Protein 6ESK (pdb70)

Organism: NCBI:txid1125847

B-factor: mean 29.81, std 13.48, range [14.62, 94.16]

Nearest PDB structures (foldseek):
  6esk-assembly1_A  TM=1.004E+00  e=7.377E-63  Pseudorhizobium banfieldiae
  6esv-assembly1_A  TM=1.000E+00  e=1.837E-59  Pseudorhizobium banfieldiae
  8ed5-assembly1_A  TM=9.976E-01  e=7.565E-58  Pseudorhizobium banfieldiae
  6eu7-assembly4_D  TM=9.861E-01  e=1.276E-55  Pseudorhizobium banfieldiae
  6x8w-assemb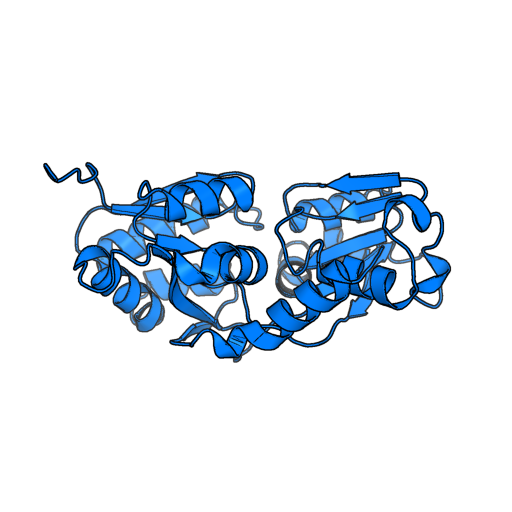ly1_A  TM=9.056E-01  e=5.218E-30  Chrysiogenes arsenatis

Foldseek 3Di:
DPDDDDPAAEEEEEQDLAPPRVVLQVLVQVLLCVQLVHGYDYDYDLALVVRLVCQLVVVHFKYQHALQSCVVCVVFKFFLWAFAFPHHQKFKKFKKFFLPDDDQADLVCFAWEEEFAHCRHCQRHLVVQLVQLVVQHGCVRRYVHYDHQSDQSSRLVCRLVVVTRIGIHTRLSLVLCCPVVVVSSSRMDTRDIGDMAGHRTMMHTPVDPPPSSSVSSSVSQQCLVVDPSSVVSCVNSNIDTIHDDGSVRHVVVVVSVVSSVPRD

Radius of gyration: 18.55 Å; Cα contacts (8 Å, |Δi|>4): 549; chains: 1; bounding box: 47×36×60 Å

Solvent-accessible surface area: 11904 Å² total; per-residue (Å²): 162,154,101,184,149,37,92,33,7,41,2,1,5,28,80,25,24,12,80,60,48,129,85,1,24,95,32,10,66,46,1,0,47,100,46,2,60,80,115,2,75,23,41,58,54,146,20,27,99,63,0,2,49,49,0,44,73,42,70,5,10,0,0,40,0,2,0,26,1,4,15,90,74,116,132,77,5,32,29,4,0,0,0,34,12,138,54,92,45,35,1,22,4,7,3,0,0,21,128,137,63,139,36,98,20,20,113,64,1,122,30,5,40,0,0,1,1,8,44,16,1,1,2,0,24,2,4,1,23,6,38,0,13,100,126,58,47,19,30,144,57,15,6,159,118,37,49,69,17,59,25,24,55,58,0,0,105,9,6,16,74,60,125,4,49,0,0,0,0,7,1,14,6,19,26,0,0,108,83,62,31,74,151,26,2,46,117,4,66,37,32,34,111,11,47,120,15,3,4,10,0,0,0,2,13,20,75,51,162,204,18,113,8,4,43,90,0,63,56,3,2,63,62,2,69,124,67,113,43,0,102,32,1,4,101,71,8,63,9,65,3,15,45,117,35,88,22,136,52,0,70,46,0,34,44,12,43,58,119,28,162,171,43,113

Structure (mmCIF, N/CA/C/O backbone):
data_6ESK
#
_entry.id   6ESK
#
_cell.length_a   124.877
_cell.length_b   124.877
_cell.length_c   47.734
_cell.angle_alpha   90.00
_cell.angle_beta   90.00
_cell.angle_gamma   90.00
#
_symmetry.space_group_name_H-M   'P 43 21 2'
#
loop_
_entity.id
_entity.type
_entity.pdbx_description
1 polymer 'Putative periplasmic phosphite-binding-like protein (Pbl) PtxB-like protein designated AioX'
2 non-polymer GLYCEROL
3 water water
#
loop_
_atom_site.group_PDB
_atom_site.id
_atom_site.type_symbol
_atom_site.label_atom_id
_atom_site.label_alt_id
_atom_site.label_comp_id
_atom_site.label_asym_id
_atom_site.label_entity_id
_atom_site.label_seq_id
_atom_site.pdbx_PDB_ins_code
_atom_site.Cartn_x
_atom_site.Cartn_y
_atom_site.Cartn_z
_atom_site.occupancy
_atom_site.B_iso_or_equiv
_atom_site.auth_seq_id
_atom_site.auth_comp_id
_atom_site.auth_asym_id
_atom_site.auth_atom_id
_atom_site.pdbx_PDB_model_num
ATOM 1 N N . SER A 1 3 ? -2.913 -34.700 -33.872 1.00 52.67 41 SER A N 1
ATOM 2 C CA . SER A 1 3 ? -3.684 -33.538 -34.341 1.00 46.97 41 SER A CA 1
ATOM 3 C C . SER A 1 3 ? -4.942 -33.848 -35.256 1.00 37.40 41 SER A C 1
ATOM 4 O O . SER A 1 3 ? -5.804 -32.996 -35.264 1.00 34.78 41 SER A O 1
ATOM 7 N N . GLU A 1 4 ? -5.102 -34.996 -35.952 1.00 33.54 42 GLU A N 1
ATOM 8 C CA . GLU A 1 4 ? -6.489 -35.365 -36.416 1.00 28.47 42 GLU A CA 1
ATOM 9 C C . GLU A 1 4 ? -7.343 -35.543 -35.180 1.00 26.66 42 GLU A C 1
ATOM 10 O O . GLU A 1 4 ? -7.011 -36.349 -34.336 1.00 30.79 42 GLU A O 1
ATOM 16 N N . PRO A 1 5 ? -8.428 -34.818 -35.044 1.00 26.14 43 PRO A N 1
ATOM 17 C CA . PRO A 1 5 ? -9.223 -35.014 -33.819 1.00 27.98 43 PRO A CA 1
ATOM 18 C C . PRO A 1 5 ? -9.873 -36.380 -33.740 1.00 27.80 43 PRO A C 1
ATOM 19 O O . PRO A 1 5 ? -10.145 -36.993 -34.803 1.00 25.27 43 PRO A O 1
ATOM 23 N N . MET A 1 6 ? -10.006 -36.890 -32.531 1.00 24.55 44 MET A N 1
ATOM 24 C CA . MET A 1 6 ? -10.713 -38.127 -32.257 1.00 28.25 44 MET A CA 1
ATOM 25 C C . MET A 1 6 ? -11.839 -37.776 -31.297 1.00 31.85 44 MET A C 1
ATOM 26 O O . MET A 1 6 ? -11.572 -37.143 -30.262 1.00 32.56 44 MET A O 1
ATOM 31 N N . ARG A 1 7 ? -13.083 -38.112 -31.651 1.00 26.21 45 ARG A N 1
ATOM 32 C CA . ARG A 1 7 ? -14.218 -37.896 -30.805 1.00 28.22 45 ARG A CA 1
ATOM 33 C C . ARG A 1 7 ? -14.919 -39.203 -30.607 1.00 24.32 45 ARG A C 1
ATOM 34 O O . ARG A 1 7 ? -14.831 -40.072 -31.443 1.00 20.22 45 ARG A O 1
ATOM 42 N N . PRO A 1 8 ? -15.644 -39.365 -29.497 1.00 23.08 46 PRO A N 1
ATOM 43 C CA . PRO A 1 8 ? -16.370 -40.562 -29.261 1.00 21.80 46 PRO A CA 1
ATOM 44 C C . PRO A 1 8 ? -17.685 -40.593 -29.987 1.00 22.56 46 PRO A C 1
ATOM 45 O O . PRO A 1 8 ? -18.178 -39.574 -30.447 1.00 21.03 46 PRO A O 1
ATOM 49 N N . GLY A 1 9 ? -18.233 -41.777 -30.142 1.00 21.34 47 GLY A N 1
ATOM 50 C CA . GLY A 1 9 ? -19.518 -41.962 -30.740 1.00 23.71 47 GLY A CA 1
ATOM 51 C C . GLY A 1 9 ? -20.716 -41.461 -29.924 1.00 27.85 47 GLY A C 1
ATOM 52 O O . GLY A 1 9 ? -21.777 -41.375 -30.456 1.00 29.52 47 GLY A O 1
ATOM 53 N N . VAL A 1 10 ? -20.542 -41.260 -28.614 1.00 23.20 48 VAL A N 1
ATOM 54 C CA . VAL A 1 10 ? -21.562 -40.760 -27.707 1.00 24.17 48 VAL A CA 1
ATOM 55 C C . VAL A 1 10 ? -20.802 -40.036 -26.560 1.00 25.52 48 VAL A C 1
ATOM 56 O O . VAL A 1 10 ? -19.628 -40.302 -26.311 1.00 24.95 48 VAL A O 1
ATOM 60 N N . ILE A 1 11 ? -21.468 -39.131 -25.870 1.00 22.68 49 ILE A N 1
ATOM 61 C CA . ILE A 1 11 ? -20.944 -38.494 -24.646 1.00 24.36 49 ILE A CA 1
ATOM 62 C C . ILE A 1 11 ? -20.922 -39.536 -23.515 1.00 22.83 49 ILE A C 1
ATOM 63 O O . ILE A 1 11 ? -21.910 -40.231 -23.283 1.00 22.05 49 ILE A O 1
ATOM 68 N N . ARG A 1 12 ? -19.750 -39.667 -22.873 1.00 21.89 50 ARG A N 1
ATOM 69 C CA . ARG A 1 12 ? -19.540 -40.704 -21.869 1.00 22.81 50 ARG A CA 1
ATOM 70 C C . ARG A 1 12 ? -19.321 -40.072 -20.491 1.00 19.72 50 ARG A C 1
ATOM 71 O O . ARG A 1 12 ? -18.487 -39.216 -20.353 1.00 20.39 50 ARG A O 1
ATOM 79 N N . PHE A 1 13 ? -20.034 -40.573 -19.512 1.00 18.35 51 PHE A N 1
ATOM 80 C CA . PHE A 1 13 ? -19.950 -40.116 -18.096 1.00 18.51 51 PHE A CA 1
ATOM 81 C C . PHE A 1 13 ? -19.567 -41.340 -17.237 1.00 19.01 51 PHE A C 1
ATOM 82 O O . PHE A 1 13 ? -20.337 -42.293 -17.154 1.00 20.51 51 PHE A O 1
ATOM 90 N N . GLY A 1 14 ? -18.400 -41.277 -16.605 1.00 17.74 52 GLY A N 1
ATOM 91 C CA . GLY A 1 14 ? -17.922 -42.336 -15.837 1.00 20.55 52 GLY A CA 1
ATOM 92 C C . GLY A 1 14 ? -18.222 -42.269 -14.338 1.00 20.34 52 GLY A C 1
ATOM 93 O O . GLY A 1 14 ? -18.343 -41.199 -13.784 1.00 17.69 52 GLY A O 1
ATOM 94 N N . LEU A 1 15 ? -18.387 -43.439 -13.722 1.00 22.61 53 LEU A N 1
ATOM 95 C CA . LEU A 1 15 ? -18.515 -43.552 -12.308 1.00 24.07 53 LEU A CA 1
ATOM 96 C C . LEU A 1 15 ? -18.180 -44.938 -11.790 1.00 24.53 53 LEU A C 1
ATOM 97 O O . LEU A 1 15 ? -18.025 -45.855 -12.559 1.00 21.40 53 LEU A O 1
ATOM 102 N N . THR A 1 16 ? -18.047 -45.034 -10.468 1.00 25.26 54 THR A N 1
ATOM 103 C CA . THR A 1 16 ? -17.912 -46.305 -9.751 1.00 25.38 54 THR A CA 1
ATOM 104 C C . THR A 1 16 ? -19.297 -46.826 -9.354 1.00 31.08 54 THR A C 1
ATOM 105 O O . THR A 1 16 ? -20.275 -46.078 -9.426 1.00 32.76 54 THR A O 1
ATOM 109 N N . PRO A 1 17 ? -19.395 -48.135 -8.986 1.00 34.14 55 PRO A N 1
ATOM 110 C CA . PRO A 1 17 ? -20.745 -48.725 -8.770 1.00 36.09 55 PRO A CA 1
ATOM 111 C C . PRO A 1 17 ? -21.485 -48.028 -7.674 1.00 35.20 55 PRO A C 1
ATOM 112 O O . PRO A 1 17 ? -20.917 -47.587 -6.683 1.00 33.69 55 PRO A O 1
ATOM 116 N N . VAL A 1 18 ? -22.760 -47.918 -7.874 1.00 35.07 56 VAL A N 1
ATOM 117 C CA . VAL A 1 18 ? -23.604 -47.242 -6.924 1.00 40.82 56 VAL A CA 1
ATOM 118 C C . VAL A 1 18 ? -23.869 -48.195 -5.745 1.00 43.52 56 VAL A C 1
ATOM 119 O O . VAL A 1 18 ? -24.134 -49.382 -5.900 1.00 43.77 56 VAL A O 1
ATOM 123 N N . PHE A 1 19 ? -23.874 -47.622 -4.567 1.00 39.93 57 PHE A N 1
ATOM 124 C CA . PHE A 1 19 ? -23.894 -48.412 -3.331 1.00 45.30 57 PHE A CA 1
ATOM 125 C C . PHE A 1 19 ? -25.254 -48.964 -2.961 1.00 43.93 57 PHE A C 1
ATOM 126 O O . PHE A 1 19 ? -25.321 -49.819 -2.116 1.00 50.91 57 PHE A O 1
ATOM 134 N N . LEU A 1 20 ? -26.321 -48.450 -3.581 1.00 44.14 58 LEU A N 1
ATOM 135 C CA . LEU A 1 20 ? -27.698 -48.849 -3.305 1.00 47.23 58 LEU A CA 1
ATOM 136 C C . LEU A 1 20 ? -28.078 -50.215 -3.852 1.00 50.17 58 LEU A C 1
ATOM 137 O O . LEU A 1 20 ? -27.558 -50.641 -4.878 1.00 56.97 58 LEU A O 1
ATOM 142 N N . SER A 1 21 ? -29.101 -50.821 -3.263 1.00 57.20 59 SER A N 1
ATOM 143 C CA . SER A 1 21 ? -29.624 -52.139 -3.730 1.00 60.62 59 SER A CA 1
ATOM 144 C C . SER A 1 21 ? -30.336 -52.096 -5.071 1.00 54.04 59 SER A C 1
ATOM 145 O O . SER A 1 21 ? -30.105 -52.951 -5.897 1.00 62.22 59 SER A O 1
ATOM 148 N N . ASN A 1 22 ? -31.185 -51.088 -5.271 1.00 55.09 60 ASN A N 1
ATOM 149 C CA . ASN A 1 22 ? -31.822 -50.783 -6.584 1.00 59.14 60 ASN A CA 1
ATOM 150 C C . ASN A 1 22 ? -30.926 -49.935 -7.496 1.00 52.86 60 ASN A C 1
ATOM 151 O O . ASN A 1 22 ? -31.375 -48.905 -8.031 1.00 61.72 60 ASN A O 1
ATOM 156 N N . ASP A 1 23 ? -29.680 -50.364 -7.700 1.00 50.36 61 ASP A N 1
ATOM 157 C CA . ASP A 1 23 ? -28.713 -49.591 -8.488 1.00 48.12 61 ASP A CA 1
ATOM 158 C C . ASP A 1 23 ? -29.102 -49.418 -9.956 1.00 44.11 61 ASP A C 1
ATOM 159 O O . ASP A 1 23 ? -28.769 -48.407 -10.514 1.00 43.72 61 ASP A O 1
ATOM 164 N N . LEU A 1 24 ? -29.755 -50.382 -10.598 1.00 41.31 62 LEU A N 1
ATOM 165 C CA . LEU A 1 24 ? -30.070 -50.229 -12.056 1.00 47.17 62 LEU A CA 1
ATOM 166 C C . LEU A 1 24 ? -31.128 -49.165 -12.280 1.00 42.03 62 LEU A C 1
ATOM 167 O O . LEU A 1 24 ? -31.203 -48.536 -13.334 1.00 41.40 62 LEU A O 1
ATOM 172 N N . GLU A 1 25 ? -31.965 -49.002 -11.277 1.00 36.64 63 GLU A N 1
ATOM 173 C CA . GLU A 1 25 ? -33.010 -48.052 -11.321 1.00 41.61 63 GLU A CA 1
ATOM 174 C C . GLU A 1 25 ? -32.411 -46.612 -11.251 1.00 41.33 63 GLU A C 1
ATOM 175 O O . GLU A 1 25 ? -32.733 -45.758 -12.092 1.00 34.26 63 GLU A O 1
ATOM 181 N N . VAL A 1 26 ? -31.505 -46.396 -10.293 1.00 29.17 64 VAL A N 1
ATOM 182 C CA . VAL A 1 26 ? -30.802 -45.126 -10.157 1.00 31.52 64 VAL A CA 1
ATOM 183 C C . VAL A 1 26 ? -29.994 -44.837 -11.433 1.00 28.10 64 VAL A C 1
ATOM 184 O O . VAL A 1 26 ? -29.966 -43.698 -11.906 1.00 26.98 64 VAL A O 1
ATOM 188 N N . LEU A 1 27 ? -29.288 -45.851 -11.927 1.00 24.68 65 LEU A N 1
ATOM 189 C CA . LEU A 1 27 ? -28.466 -45.653 -13.140 1.00 30.42 65 LEU A CA 1
ATOM 190 C C . LEU A 1 27 ? -29.278 -45.331 -14.365 1.00 30.49 65 LEU A C 1
ATOM 191 O O . LEU A 1 27 ? -28.858 -44.506 -15.175 1.00 28.80 65 LEU A O 1
ATOM 196 N N . ASP A 1 28 ? -30.401 -46.015 -14.542 1.00 26.30 66 ASP A N 1
ATOM 197 C CA . ASP A 1 28 ? -31.315 -45.693 -15.626 1.00 30.34 66 ASP A CA 1
ATOM 198 C C . ASP A 1 28 ? -31.878 -44.275 -15.562 1.00 26.53 66 ASP A C 1
ATOM 199 O O . ASP A 1 28 ? -31.998 -43.649 -16.602 1.00 23.93 66 ASP A O 1
ATOM 204 N N . GLU A 1 29 ? -32.240 -43.801 -14.352 1.00 23.54 67 GLU A N 1
ATOM 205 C CA . GLU A 1 29 ? -32.762 -42.497 -14.193 1.00 23.88 67 GLU A CA 1
ATOM 206 C C . GLU A 1 29 ? -31.668 -41.466 -14.407 1.00 22.63 67 GLU A C 1
ATOM 207 O O . GLU A 1 29 ? -31.914 -40.434 -14.979 1.00 24.09 67 GLU A O 1
ATOM 213 N N . LEU A 1 30 ? -30.433 -41.748 -13.972 1.00 22.19 68 LEU A N 1
ATOM 214 C CA . LEU A 1 30 ? -29.371 -40.801 -14.156 1.00 21.91 68 LEU A CA 1
ATOM 215 C C . LEU A 1 30 ? -28.980 -40.730 -15.633 1.00 19.89 68 LEU A C 1
ATOM 216 O O . LEU A 1 30 ? -28.747 -39.632 -16.133 1.00 20.01 68 LEU A O 1
ATOM 221 N N . GLN A 1 31 ? -28.949 -41.878 -16.326 1.00 21.36 69 GLN A N 1
ATOM 222 C CA . GLN A 1 31 ? -28.621 -41.852 -17.735 1.00 23.80 69 GLN A CA 1
ATOM 223 C C . GLN A 1 31 ? -29.694 -41.051 -18.556 1.00 24.33 69 GLN A C 1
ATOM 224 O O . GLN A 1 31 ? -29.331 -40.202 -19.421 1.00 22.00 69 GLN A O 1
ATOM 230 N N . ALA A 1 32 ? -30.969 -41.311 -18.254 1.00 22.93 70 ALA A N 1
ATOM 231 C CA . ALA A 1 32 ? -32.095 -40.568 -18.820 1.00 24.56 70 ALA A CA 1
ATOM 232 C C . ALA A 1 32 ? -32.041 -39.086 -18.530 1.00 24.37 70 ALA A C 1
ATOM 233 O O . ALA A 1 32 ? -32.164 -38.259 -19.439 1.00 22.95 70 ALA A O 1
ATOM 235 N N . TYR A 1 33 ? -31.748 -38.721 -17.247 1.00 21.62 71 TYR A N 1
ATOM 236 C CA . TYR A 1 33 ? -31.636 -37.349 -16.898 1.00 19.03 71 TYR A CA 1
ATOM 237 C C . TYR A 1 33 ? -30.569 -36.667 -17.673 1.00 19.77 71 TYR A C 1
ATOM 238 O O . TYR A 1 33 ? -30.779 -35.578 -18.212 1.00 20.95 71 TYR A O 1
ATOM 247 N N . LEU A 1 34 ? -29.380 -37.237 -17.734 1.00 18.53 72 LEU A N 1
ATOM 248 C CA . LEU A 1 34 ? -28.284 -36.518 -18.347 1.00 20.77 72 LEU A CA 1
ATOM 249 C C . LEU A 1 34 ? -28.540 -36.364 -19.888 1.00 20.87 72 LEU A C 1
ATOM 250 O O . LEU A 1 34 ? -28.167 -35.330 -20.472 1.00 20.80 72 LEU A O 1
ATOM 255 N N . THR A 1 35 ? -29.101 -37.404 -20.483 1.00 19.44 73 THR A N 1
ATOM 256 C CA . THR A 1 35 ? -29.486 -37.380 -21.917 1.00 22.48 73 THR A CA 1
ATOM 257 C C . THR A 1 35 ? -30.480 -36.241 -22.177 1.00 21.38 73 THR A C 1
ATOM 258 O O . THR A 1 35 ? -30.332 -35.506 -23.109 1.00 22.83 73 THR A O 1
ATOM 262 N N . GLN A 1 36 ? -31.474 -36.132 -21.311 1.00 23.00 74 GLN A N 1
ATOM 263 C CA . GLN A 1 36 ? -32.513 -35.156 -21.430 1.00 24.30 74 GLN A CA 1
ATOM 264 C C . GLN A 1 36 ? -31.942 -33.754 -21.222 1.00 24.18 74 GLN A C 1
ATOM 265 O O . GLN A 1 36 ? -32.281 -32.819 -21.973 1.00 25.98 74 GLN A O 1
ATOM 271 N N . ALA A 1 37 ? -31.058 -33.564 -20.250 1.00 20.34 75 ALA A N 1
ATOM 272 C CA . ALA A 1 37 ? -30.557 -32.244 -19.976 1.00 21.92 75 ALA A CA 1
ATOM 273 C C . ALA A 1 37 ? -29.474 -31.769 -20.953 1.00 26.36 75 ALA A C 1
ATOM 274 O O . ALA A 1 37 ? -29.386 -30.594 -21.309 1.00 24.08 75 ALA A O 1
ATOM 276 N N . VAL A 1 38 ? -28.613 -32.698 -21.394 1.00 25.25 76 VAL A N 1
ATOM 277 C CA . VAL A 1 38 ? -27.533 -32.375 -22.284 1.00 22.99 76 VAL A CA 1
ATOM 278 C C . VAL A 1 38 ? -27.958 -32.266 -23.731 1.00 24.17 76 VAL A C 1
ATOM 279 O O . VAL A 1 38 ? -27.232 -31.650 -24.527 1.00 26.22 76 VAL A O 1
ATOM 283 N N . GLY A 1 39 ? -29.072 -32.896 -24.089 1.00 24.70 77 GLY A N 1
ATOM 284 C CA . GLY A 1 39 ? -29.704 -32.692 -25.394 1.00 25.87 77 GLY A CA 1
ATOM 285 C C . GLY A 1 39 ? -29.178 -33.632 -26.443 1.00 29.86 77 GLY A C 1
ATOM 286 O O . GLY A 1 39 ? -29.385 -33.424 -27.632 1.00 28.96 77 GLY A O 1
ATOM 287 N N . GLN A 1 40 ? -28.511 -34.694 -25.983 1.00 24.07 78 GLN A N 1
ATOM 288 C CA . GLN A 1 40 ? -28.078 -35.767 -26.815 1.00 26.28 78 GLN A CA 1
ATOM 289 C C . GLN A 1 40 ? -27.731 -36.953 -25.933 1.00 27.53 78 GLN A C 1
ATOM 290 O O . GLN A 1 40 ? -27.639 -36.807 -24.677 1.00 22.77 78 GLN A O 1
ATOM 296 N N . GLU A 1 41 ? -27.518 -38.099 -26.564 1.00 24.60 79 GLU A N 1
ATOM 297 C CA . GLU A 1 41 ? -27.320 -39.302 -25.851 1.00 26.78 79 GLU A CA 1
ATOM 298 C C . GLU A 1 41 ? -26.071 -39.267 -24.962 1.00 23.38 79 GLU A C 1
ATOM 299 O O . GLU A 1 41 ? -25.019 -38.888 -25.400 1.00 22.92 79 GLU A O 1
ATOM 305 N N . VAL A 1 42 ? -26.253 -39.644 -23.711 1.00 24.04 80 VAL A N 1
ATOM 306 C CA . VAL A 1 42 ? -25.151 -39.824 -22.734 1.00 24.36 80 VAL A CA 1
ATOM 307 C C . VAL A 1 42 ? -25.139 -41.254 -22.306 1.00 24.17 80 VAL A C 1
ATOM 308 O O . VAL A 1 42 ? -26.188 -41.805 -21.985 1.00 27.63 80 VAL A O 1
ATOM 312 N N . GLN A 1 43 ? -23.978 -41.873 -22.329 1.00 22.89 81 GLN A N 1
ATOM 313 C CA . GLN A 1 43 ? -23.835 -43.217 -21.851 1.00 25.41 81 GLN A CA 1
ATOM 314 C C . GLN A 1 43 ? -23.042 -43.230 -20.495 1.00 21.69 81 GLN A C 1
ATOM 31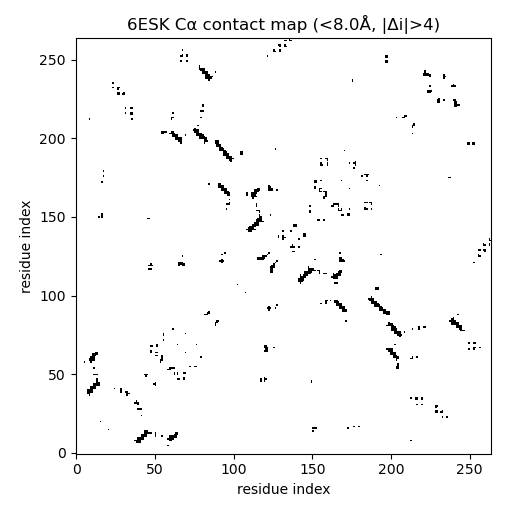5 O O . GLN A 1 43 ? -21.978 -42.655 -20.415 1.00 19.74 81 GLN A O 1
ATOM 321 N N . LEU A 1 44 ? -23.560 -43.891 -19.485 1.00 20.84 82 LEU A N 1
ATOM 322 C CA . LEU A 1 44 ? -22.851 -44.054 -18.207 1.00 22.60 82 LEU A CA 1
ATOM 323 C C . LEU A 1 44 ? -21.887 -45.231 -18.333 1.00 25.95 82 LEU A C 1
ATOM 324 O O . LEU A 1 44 ? -22.315 -46.271 -18.788 1.00 24.55 82 LEU A O 1
ATOM 329 N N . ILE A 1 45 ? -20.626 -45.056 -17.970 1.00 22.96 83 ILE A N 1
ATOM 330 C CA . ILE A 1 45 ? -19.618 -46.080 -18.050 1.00 25.41 83 ILE A CA 1
ATOM 331 C C . ILE A 1 45 ? -19.283 -46.320 -16.545 1.00 26.60 83 ILE A C 1
ATOM 332 O O . ILE A 1 45 ? -18.791 -45.450 -15.868 1.00 25.03 83 ILE A O 1
ATOM 337 N N . THR A 1 46 ? -19.584 -47.495 -16.015 1.00 26.26 84 THR A N 1
ATOM 338 C CA . THR A 1 46 ? -19.170 -47.801 -14.654 1.00 27.80 84 THR A CA 1
ATOM 339 C C . THR A 1 46 ? -17.889 -48.652 -14.711 1.00 30.09 84 THR A C 1
ATOM 340 O O . THR A 1 46 ? -17.706 -49.514 -15.595 1.00 25.89 84 THR A O 1
ATOM 344 N N . GLN A 1 47 ? -16.978 -48.400 -13.782 1.00 26.07 85 GLN A N 1
ATOM 345 C CA . GLN A 1 47 ? -15.824 -49.256 -13.586 1.00 25.96 85 GLN A CA 1
ATOM 346 C C . GLN A 1 47 ? -15.738 -49.508 -12.085 1.00 27.69 85 GLN A C 1
ATOM 347 O O . GLN A 1 47 ? -16.179 -48.677 -11.281 1.00 23.17 85 GLN A O 1
ATOM 353 N N . ARG A 1 48 ? -15.036 -50.558 -11.737 1.00 24.00 86 ARG A N 1
ATOM 354 C CA . ARG A 1 48 ? -15.003 -50.993 -10.387 1.00 27.47 86 ARG A CA 1
ATOM 355 C C . ARG A 1 48 ? -14.201 -50.099 -9.442 1.00 25.75 86 ARG A C 1
ATOM 356 O O . ARG A 1 48 ? -14.584 -49.949 -8.293 1.00 26.72 86 ARG A O 1
ATOM 364 N N . THR A 1 49 ? -13.070 -49.586 -9.905 1.00 24.64 87 THR A N 1
ATOM 365 C CA . THR A 1 49 ? -12.150 -48.890 -9.043 1.00 25.11 87 THR A CA 1
ATOM 366 C C . THR A 1 49 ? -12.013 -47.441 -9.438 1.00 26.04 87 THR A C 1
ATOM 367 O O . THR A 1 49 ? -12.187 -47.047 -10.615 1.00 22.56 87 THR A O 1
ATOM 371 N N . TYR A 1 50 ? -11.628 -46.640 -8.458 1.00 22.17 88 TYR A N 1
ATOM 372 C CA . TYR A 1 50 ? -11.297 -45.276 -8.766 1.00 23.22 88 TYR A CA 1
ATOM 373 C C . TYR A 1 50 ? -10.136 -45.114 -9.703 1.00 23.61 88 TYR A C 1
ATOM 374 O O . TYR A 1 50 ? -10.128 -44.163 -10.492 1.00 23.99 88 TYR A O 1
ATOM 383 N N . GLN A 1 51 ? -9.117 -45.940 -9.577 1.00 21.99 89 GLN A N 1
ATOM 384 C CA . GLN A 1 51 ? -8.015 -45.850 -10.499 1.00 25.07 89 GLN A CA 1
ATOM 385 C C . GLN A 1 51 ? -8.460 -46.028 -11.990 1.00 20.95 89 GLN A C 1
ATOM 386 O O . GLN A 1 51 ? -7.910 -45.358 -12.842 1.00 25.45 89 GLN A O 1
ATOM 392 N N . GLU A 1 52 ? -9.382 -46.948 -12.255 1.00 21.82 90 GLU A N 1
ATOM 393 C CA . GLU A 1 52 ? -9.813 -47.232 -13.630 1.00 26.82 90 GLU A CA 1
ATOM 394 C C . GLU A 1 52 ? -10.613 -46.038 -14.161 1.00 25.27 90 GLU A C 1
ATOM 395 O O . GLU A 1 52 ? -10.375 -45.606 -15.274 1.00 26.56 90 GLU A O 1
ATOM 401 N N . VAL A 1 53 ? -11.548 -45.506 -13.348 1.00 22.03 91 VAL A N 1
ATOM 402 C CA . VAL A 1 53 ? -12.348 -44.334 -13.761 1.00 21.31 91 VAL A CA 1
ATOM 403 C C . VAL A 1 53 ? -11.442 -43.165 -14.051 1.00 22.69 91 VAL A C 1
ATOM 404 O O . VAL A 1 53 ? -11.581 -42.415 -15.082 1.00 25.15 91 VAL A O 1
ATOM 408 N N . THR A 1 54 ? -10.511 -42.935 -13.142 1.00 21.97 92 THR A N 1
ATOM 409 C CA . THR A 1 54 ? -9.658 -41.806 -13.252 1.00 23.33 92 THR A CA 1
ATOM 410 C C . THR A 1 54 ? -8.740 -41.909 -14.464 1.00 24.43 92 THR A C 1
ATOM 411 O O . THR A 1 54 ? -8.541 -40.887 -15.162 1.00 24.55 92 THR A O 1
ATOM 415 N N . ALA A 1 55 ? -8.216 -43.089 -14.747 1.00 22.49 93 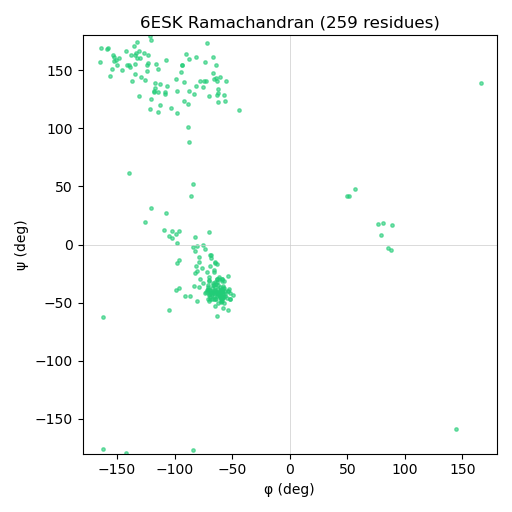ALA A N 1
ATOM 416 C CA . ALA A 1 55 ? -7.292 -43.246 -15.865 1.00 24.85 93 ALA A CA 1
ATOM 417 C C . ALA A 1 55 ? -8.063 -43.031 -17.184 1.00 22.88 93 ALA A C 1
ATOM 418 O O . ALA A 1 55 ? -7.541 -42.435 -18.121 1.00 26.62 93 ALA A O 1
ATOM 420 N N . LEU A 1 56 ? -9.276 -43.558 -17.263 1.00 23.91 94 LEU A N 1
ATOM 421 C CA . LEU A 1 56 ? -10.152 -43.331 -18.411 1.00 26.83 94 LEU A CA 1
ATOM 422 C C . LEU A 1 56 ? -10.354 -41.862 -18.629 1.00 22.46 94 LEU A C 1
ATOM 423 O O . LEU A 1 56 ? -10.265 -41.353 -19.739 1.00 22.13 94 LEU A O 1
ATOM 428 N N . LEU A 1 57 ? -10.594 -41.127 -17.574 1.00 23.24 95 LEU A N 1
ATOM 429 C CA . LEU A 1 57 ? -10.859 -39.663 -17.729 1.00 24.84 95 LEU A CA 1
ATOM 430 C C . LEU A 1 57 ? -9.588 -38.916 -18.167 1.00 26.75 95 LEU A C 1
ATOM 431 O O . LEU A 1 57 ? -9.597 -38.076 -19.094 1.00 26.82 95 LEU A O 1
ATOM 436 N N . VAL A 1 58 ? -8.482 -39.218 -17.498 1.00 26.70 96 VAL A N 1
ATOM 437 C CA . VAL A 1 58 ? -7.193 -38.546 -17.768 1.00 28.19 96 VAL A CA 1
ATOM 438 C C . VAL A 1 58 ? -6.745 -38.803 -19.207 1.00 28.44 96 VAL A C 1
ATOM 439 O O . VAL A 1 58 ? -6.291 -37.919 -19.869 1.00 31.80 96 VAL A O 1
ATOM 443 N N . SER A 1 59 ? -6.927 -39.994 -19.696 1.00 28.84 97 SER A N 1
ATOM 444 C CA . SER A 1 59 ? -6.514 -40.286 -21.028 1.00 31.39 97 SER A CA 1
ATOM 445 C C . SER A 1 59 ? -7.526 -39.854 -22.101 1.00 34.54 97 SER A C 1
ATOM 446 O O . SER A 1 59 ? -7.315 -40.200 -23.255 1.00 31.92 97 SER A O 1
ATOM 449 N N . GLY A 1 60 ? -8.620 -39.147 -21.760 1.00 31.22 98 GLY A N 1
ATOM 450 C CA . GLY A 1 60 ? -9.601 -38.717 -22.821 1.00 27.49 98 GLY A CA 1
ATOM 451 C C . GLY A 1 60 ? -10.619 -39.747 -23.301 1.00 28.37 98 GLY A C 1
ATOM 452 O O . GLY A 1 60 ? -11.197 -39.577 -24.353 1.00 31.33 98 GLY A O 1
ATOM 453 N N . ASN A 1 61 ? -10.875 -40.819 -22.553 1.00 21.91 99 ASN A N 1
ATOM 454 C CA . ASN A 1 61 ? -11.866 -41.832 -22.900 1.00 23.06 99 ASN A CA 1
ATOM 455 C C . ASN A 1 61 ? -13.193 -41.702 -22.112 1.00 22.08 99 ASN A C 1
ATOM 456 O O . ASN A 1 61 ? -14.030 -42.579 -22.177 1.00 25.70 99 ASN A O 1
ATOM 461 N N . LEU A 1 62 ? -13.349 -40.583 -21.423 1.00 23.43 100 LEU A N 1
ATOM 462 C CA . LEU A 1 62 ? -14.632 -40.130 -20.878 1.00 24.42 100 LEU A CA 1
ATOM 463 C C . LEU A 1 62 ? -14.714 -38.670 -21.068 1.00 24.40 100 LEU A C 1
ATOM 464 O O . LEU A 1 62 ? -13.715 -37.974 -21.011 1.00 24.99 100 LEU A O 1
ATOM 469 N N . GLU A 1 63 ? -15.911 -38.155 -21.140 1.00 23.23 101 GLU A N 1
ATOM 470 C CA . GLU A 1 63 ? -16.105 -36.670 -21.137 1.00 20.76 101 GLU A CA 1
ATOM 471 C C . GLU A 1 63 ? -16.105 -36.063 -19.723 1.00 21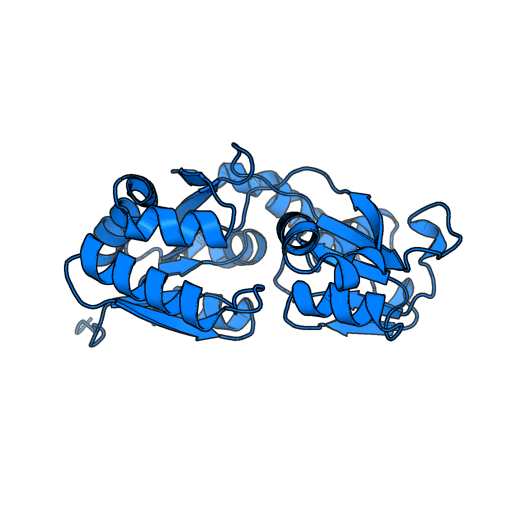.14 101 GLU A C 1
ATOM 472 O O . GLU A 1 63 ? -15.626 -34.970 -19.513 1.00 22.72 101 GLU A O 1
ATOM 478 N N . ALA A 1 64 ? -16.656 -36.793 -18.760 1.00 19.99 102 ALA A N 1
ATOM 479 C CA . ALA A 1 64 ? -16.622 -36.382 -17.326 1.00 19.59 102 ALA A CA 1
ATOM 480 C C . ALA A 1 64 ? -16.699 -37.631 -16.471 1.00 18.46 102 ALA A C 1
ATOM 481 O O . ALA A 1 64 ? -17.068 -38.684 -16.945 1.00 18.93 102 ALA A O 1
ATOM 483 N N . ALA A 1 65 ? -16.333 -37.491 -15.183 1.00 18.25 103 ALA A N 1
ATOM 484 C CA . ALA A 1 65 ? -16.419 -38.648 -14.308 1.00 18.24 103 ALA A CA 1
ATOM 485 C C . ALA A 1 65 ? -16.534 -38.223 -12.879 1.00 15.14 103 ALA A C 1
ATOM 486 O O . ALA A 1 65 ? -15.932 -37.244 -12.457 1.00 15.98 103 ALA A O 1
ATOM 488 N N . TRP A 1 66 ? -17.301 -39.005 -12.159 1.00 17.39 104 TRP A N 1
ATOM 489 C CA . TRP A 1 66 ? -17.504 -38.835 -10.721 1.00 17.87 104 TRP A CA 1
ATOM 490 C C . TRP A 1 66 ? -16.406 -39.622 -9.966 1.00 17.97 104 TRP A C 1
ATOM 491 O O . TRP A 1 66 ? -16.400 -40.846 -9.919 1.00 19.99 104 TRP A O 1
ATOM 502 N N . ILE A 1 67 ? -15.414 -38.898 -9.499 1.00 18.05 105 ILE A N 1
ATOM 503 C CA . ILE A 1 67 ? -14.242 -39.505 -8.871 1.00 20.35 105 ILE A CA 1
ATOM 504 C C . ILE A 1 67 ? -14.115 -38.964 -7.426 1.00 22.28 105 ILE A C 1
ATOM 505 O O . ILE A 1 67 ? -14.785 -38.064 -7.063 1.00 34.03 105 ILE A O 1
ATOM 510 N N . CYS A 1 68 ? -13.131 -39.393 -6.693 1.00 23.56 106 CYS A N 1
ATOM 511 C CA . CYS A 1 68 ? -12.877 -38.998 -5.303 1.00 18.60 106 CYS A CA 1
ATOM 512 C C . CYS A 1 68 ? -11.927 -37.854 -5.364 1.00 17.76 106 CYS A C 1
ATOM 513 O O . CYS A 1 68 ? -11.152 -37.683 -6.342 1.00 18.24 106 CYS A O 1
ATOM 516 N N . GLY A 1 69 ? -11.947 -37.014 -4.344 1.00 17.77 107 GLY A N 1
ATOM 517 C CA . GLY A 1 69 ? -11.010 -35.929 -4.200 1.00 17.56 107 GLY A CA 1
ATOM 518 C C . GLY A 1 69 ? -9.549 -36.326 -4.142 1.00 19.24 107 GLY A C 1
ATOM 519 O O . GLY A 1 69 ? -8.678 -35.583 -4.588 1.00 19.25 107 GLY A O 1
ATOM 520 N N . TYR A 1 70 ? -9.280 -37.523 -3.626 1.00 18.44 108 TYR A N 1
ATOM 521 C CA . TYR A 1 70 ? -7.903 -38.066 -3.580 1.00 18.69 108 TYR A CA 1
ATOM 522 C C . TYR A 1 70 ? -7.297 -38.287 -5.017 1.00 19.03 108 TYR A C 1
ATOM 523 O O . TYR A 1 70 ? -6.304 -37.659 -5.359 1.00 21.65 108 TYR A O 1
ATOM 532 N N . PRO A 1 71 ? -7.895 -39.139 -5.846 1.00 20.33 109 PRO A N 1
ATOM 533 C CA . PRO A 1 71 ? -7.419 -39.224 -7.239 1.00 22.10 109 PRO A CA 1
ATOM 534 C C . PRO A 1 71 ? -7.454 -37.895 -7.992 1.00 21.99 109 PRO A C 1
ATOM 535 O O . PRO A 1 71 ? -6.589 -37.672 -8.811 1.00 24.93 109 PRO A O 1
ATOM 539 N N . PHE A 1 72 ? -8.469 -37.042 -7.766 1.00 22.47 110 PHE A N 1
ATOM 540 C CA . PHE A 1 72 ? -8.454 -35.723 -8.363 1.00 23.63 110 PHE A CA 1
ATOM 541 C C . PHE A 1 72 ? -7.143 -34.967 -8.034 1.00 26.00 110 PHE A C 1
ATOM 542 O O . PHE A 1 72 ? -6.450 -34.499 -8.922 1.00 24.77 110 PHE A O 1
ATOM 550 N N . MET A 1 73 ? -6.859 -34.834 -6.749 1.00 24.38 111 MET A N 1
ATOM 551 C CA . MET A 1 73 ? -5.607 -34.215 -6.296 1.00 29.21 111 MET A CA 1
ATOM 552 C C . MET A 1 73 ? -4.331 -34.904 -6.812 1.00 29.57 111 MET A C 1
ATOM 553 O O . MET A 1 73 ? -3.411 -34.222 -7.217 1.00 29.66 111 MET A O 1
ATOM 558 N N . LYS A 1 74 ? -4.311 -36.211 -6.908 1.00 30.66 112 LYS A N 1
ATOM 559 C CA . LYS A 1 74 ? -3.213 -36.908 -7.544 1.00 33.65 112 LYS A CA 1
ATOM 560 C C . LYS A 1 74 ? -2.968 -36.478 -9.006 1.00 36.42 112 LYS A C 1
ATOM 561 O O . LYS A 1 74 ? -1.870 -36.581 -9.439 1.00 31.83 112 LYS A O 1
ATOM 567 N N . PHE A 1 75 ? -4.017 -36.173 -9.764 1.00 29.65 113 PHE A N 1
ATOM 568 C CA . PHE A 1 75 ? -3.911 -35.931 -11.213 1.00 28.12 113 PHE A CA 1
ATOM 569 C C . PHE A 1 75 ? -4.393 -34.536 -11.473 1.00 29.21 113 PHE A C 1
ATOM 570 O O . PHE A 1 75 ? -4.907 -34.230 -12.516 1.00 30.74 113 PHE A O 1
ATOM 578 N N . ARG A 1 76 ? -4.172 -33.667 -10.490 1.00 30.02 114 ARG A N 1
ATOM 579 C CA . ARG A 1 76 ? -4.674 -32.288 -10.460 1.00 33.42 114 ARG A CA 1
ATOM 580 C C . ARG A 1 76 ? -4.350 -31.469 -11.709 1.00 33.70 114 ARG A C 1
ATOM 581 O O . ARG A 1 76 ? -5.126 -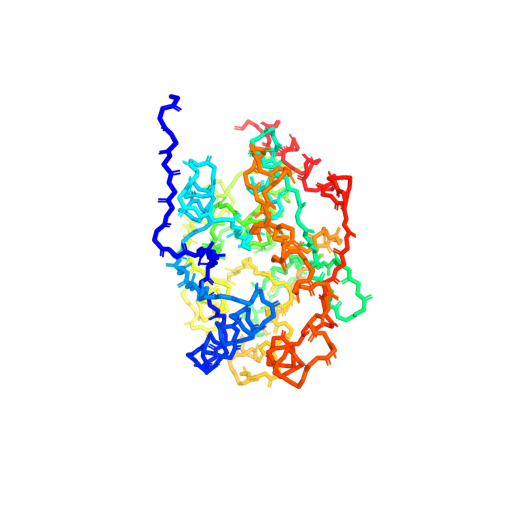30.633 -12.098 1.00 34.98 114 ARG A O 1
ATOM 589 N N . ASP A 1 77 ? -3.166 -31.651 -12.268 1.00 31.67 115 ASP A N 1
ATOM 590 C CA . ASP A 1 77 ? -2.783 -30.891 -13.488 1.00 38.38 115 ASP A CA 1
ATOM 591 C C . ASP A 1 77 ? -3.456 -31.434 -14.736 1.00 33.22 115 ASP A C 1
ATOM 592 O O . ASP A 1 77 ? -3.468 -30.813 -15.744 1.00 38.32 115 ASP A O 1
ATOM 597 N N . GLU A 1 78 ? -3.911 -32.651 -14.698 1.00 31.34 116 GLU A N 1
ATOM 598 C CA . GLU A 1 78 ? -4.540 -33.212 -15.856 1.00 33.10 116 GLU A CA 1
ATOM 599 C C . GLU A 1 78 ? -6.063 -33.137 -15.796 1.00 29.38 116 GLU A C 1
ATOM 600 O O . GLU A 1 78 ? -6.682 -33.522 -16.736 1.00 29.73 116 GLU A O 1
ATOM 606 N N . LEU A 1 79 ? -6.632 -32.567 -14.747 1.00 27.33 117 LEU A N 1
ATOM 607 C CA . LEU A 1 79 ? -8.070 -32.611 -14.544 1.00 29.67 117 LEU A CA 1
ATOM 608 C C . LEU A 1 79 ? -8.563 -31.280 -14.159 1.00 29.93 117 LEU A C 1
ATOM 609 O O . LEU A 1 79 ? -7.852 -30.484 -13.581 1.00 30.37 117 LEU A O 1
ATOM 614 N N . ASP A 1 80 ? -9.847 -31.063 -14.441 1.00 31.02 118 ASP A N 1
ATOM 615 C CA . ASP A 1 80 ? -10.547 -29.855 -14.010 1.00 30.38 118 ASP A CA 1
ATOM 616 C C . ASP A 1 80 ? -11.816 -30.282 -13.230 1.00 25.07 118 ASP A C 1
ATOM 617 O O . ASP A 1 80 ? -12.460 -31.268 -13.563 1.00 24.53 118 ASP A O 1
ATOM 622 N N . LEU A 1 81 ? -12.137 -29.568 -12.195 1.00 22.68 119 LEU A N 1
ATOM 623 C CA . LEU A 1 81 ? -13.360 -29.808 -11.497 1.00 24.35 119 LEU A CA 1
ATOM 624 C C . LEU A 1 81 ? -14.582 -29.330 -12.305 1.00 27.00 119 LEU A C 1
ATOM 625 O O . LEU A 1 81 ? -14.556 -28.302 -12.906 1.00 25.85 119 LEU A O 1
ATOM 630 N N . VAL A 1 82 ? -15.649 -30.079 -12.270 1.00 22.05 120 VAL A N 1
ATOM 631 C CA . VAL A 1 82 ? -16.877 -29.713 -12.933 1.00 23.90 120 VAL A CA 1
ATOM 632 C C . VAL A 1 82 ? -17.857 -29.255 -11.867 1.00 23.54 120 VAL A C 1
ATOM 633 O O . VAL A 1 82 ? -18.402 -28.195 -11.985 1.00 22.55 120 VAL A O 1
ATOM 637 N N . ALA A 1 83 ? -18.145 -30.097 -10.853 1.00 20.48 121 ALA A N 1
ATOM 638 C CA . ALA A 1 83 ? -19.069 -29.769 -9.807 1.00 20.55 121 ALA A CA 1
ATOM 639 C C . ALA A 1 83 ? -18.884 -30.775 -8.627 1.00 21.98 121 ALA A C 1
ATOM 640 O O . ALA A 1 83 ? -18.465 -31.947 -8.833 1.00 21.83 121 ALA A O 1
ATOM 642 N N . THR A 1 84 ? -19.301 -30.347 -7.464 1.00 20.53 122 THR A N 1
ATOM 643 C CA . THR A 1 84 ? -19.269 -31.157 -6.243 1.00 20.81 122 THR A CA 1
ATOM 644 C C . THR A 1 84 ? -20.680 -31.402 -5.711 1.00 20.34 122 THR A C 1
ATOM 645 O O . THR A 1 84 ? -21.448 -30.504 -5.608 1.00 20.29 122 THR A O 1
ATOM 649 N N . PRO A 1 85 ? -21.014 -32.632 -5.327 1.00 19.60 123 PRO A N 1
ATOM 650 C CA . PRO A 1 85 ? -22.275 -32.916 -4.725 1.00 18.32 123 PRO A CA 1
ATOM 651 C C . PRO A 1 85 ? -22.472 -32.219 -3.382 1.00 19.77 123 PRO A C 1
ATOM 652 O O . PRO A 1 85 ? -21.524 -31.921 -2.705 1.00 18.49 123 PRO A O 1
ATOM 656 N N . LEU A 1 86 ? -23.745 -32.006 -3.034 1.00 19.91 124 LEU A N 1
ATOM 657 C CA . LEU A 1 86 ? -24.181 -31.524 -1.751 1.00 21.48 124 LEU A CA 1
ATOM 658 C C . LEU A 1 86 ? -24.843 -32.644 -1.024 1.00 18.59 124 LEU A C 1
ATOM 659 O O . LEU A 1 86 ? -25.767 -33.256 -1.577 1.00 19.62 124 LEU A O 1
ATOM 664 N N . TRP A 1 87 ? -24.465 -32.871 0.262 1.00 17.38 125 TRP A N 1
ATOM 665 C CA . TRP A 1 87 ? -25.088 -33.855 1.066 1.00 16.67 125 TRP A CA 1
ATOM 666 C C . TRP A 1 87 ? -25.454 -33.239 2.420 1.00 16.34 125 TRP A C 1
ATOM 667 O O . TRP A 1 87 ? -24.643 -32.584 3.004 1.00 16.14 125 TRP A O 1
ATOM 678 N N . ARG A 1 88 ? -26.685 -33.372 2.839 1.00 18.80 126 ARG A N 1
ATOM 679 C CA . ARG A 1 88 ? -27.137 -32.702 4.060 1.00 21.94 126 ARG A CA 1
ATOM 680 C C . ARG A 1 88 ? -26.813 -31.242 4.060 1.00 21.50 126 ARG A C 1
ATOM 681 O O . ARG A 1 88 ? -26.248 -30.716 5.031 1.00 22.95 126 ARG A O 1
ATOM 689 N N . GLY A 1 89 ? -27.006 -30.612 2.909 1.00 21.43 127 GLY A N 1
ATOM 690 C CA . GLY A 1 89 ? -26.759 -29.194 2.811 1.00 23.91 127 GLY A CA 1
ATOM 691 C C . GLY A 1 89 ? -25.380 -28.690 2.535 1.00 27.09 127 GLY A C 1
ATOM 692 O O . GLY A 1 89 ? -25.230 -27.521 2.409 1.00 29.47 127 GLY A O 1
ATOM 693 N N . LYS A 1 90 ? -24.328 -29.545 2.437 1.00 22.77 128 LYS A N 1
ATOM 694 C CA . LYS A 1 90 ? -22.932 -29.061 2.364 1.00 24.71 128 LYS A CA 1
ATOM 695 C C . LYS A 1 90 ? -22.076 -29.974 1.468 1.00 21.12 128 LYS A C 1
ATOM 696 O O . LYS A 1 90 ? -22.367 -31.164 1.383 1.00 20.52 128 LYS A O 1
ATOM 702 N N . PRO A 1 91 ? -21.067 -29.436 0.824 1.00 19.16 129 PRO A N 1
ATOM 703 C CA . PRO A 1 91 ? -20.264 -30.183 -0.114 1.00 19.29 129 PRO A CA 1
ATOM 704 C C . PRO A 1 91 ? -19.111 -30.957 0.586 1.00 17.86 129 PRO A C 1
ATOM 705 O O . PRO A 1 91 ? -17.975 -30.918 0.105 1.00 17.95 129 PRO A O 1
ATOM 709 N N . VAL A 1 92 ? -19.399 -31.558 1.729 1.00 18.82 130 VAL A N 1
ATOM 710 C CA . VAL A 1 92 ? -18.420 -32.193 2.574 1.00 19.08 130 VAL A CA 1
ATOM 711 C C . VAL A 1 92 ? -18.957 -33.517 3.115 1.00 20.20 130 VAL A C 1
ATOM 712 O O . VAL A 1 92 ? -20.168 -33.791 3.134 1.00 19.54 130 VAL A O 1
ATOM 716 N N . TYR A 1 93 ? -17.999 -34.343 3.605 1.00 19.46 131 TYR A N 1
ATOM 717 C CA . TYR A 1 93 ? -18.290 -35.675 4.140 1.00 18.32 131 TYR A CA 1
ATOM 718 C C . TYR A 1 93 ? -17.124 -36.066 5.084 1.00 18.80 131 TYR A C 1
ATOM 719 O O . TYR A 1 93 ? -16.110 -35.369 5.138 1.00 16.33 131 TYR A O 1
ATOM 728 N N . GLN A 1 94 ? -17.310 -37.153 5.845 1.00 17.76 132 GLN A N 1
ATOM 729 C CA . GLN A 1 94 ? -16.347 -37.702 6.776 1.00 18.40 132 GLN A CA 1
ATOM 730 C C . GLN A 1 94 ? -16.060 -39.152 6.421 1.00 17.83 132 GLN A C 1
ATOM 731 O O . GLN A 1 94 ? -16.883 -39.798 5.777 1.00 20.42 132 GLN A O 1
ATOM 737 N N . SER A 1 95 ? -14.877 -39.661 6.833 1.00 17.49 133 SER A N 1
ATOM 738 C CA . SER A 1 95 ? -14.577 -41.071 6.857 1.00 16.77 133 SER A CA 1
ATOM 739 C C . SER A 1 95 ? -14.945 -41.603 8.213 1.00 18.96 133 SER A C 1
ATOM 740 O O . SER A 1 95 ? -14.675 -40.929 9.251 1.00 17.16 133 SER A O 1
ATOM 743 N N . TYR A 1 96 ? -15.529 -42.794 8.238 1.00 14.62 134 TYR A N 1
ATOM 744 C CA . TYR A 1 96 ? -15.875 -43.494 9.438 1.00 15.85 134 TYR A CA 1
ATOM 745 C C . TYR A 1 96 ? -14.995 -44.751 9.568 1.00 18.36 134 TYR A C 1
ATOM 746 O O . TYR A 1 96 ? -14.838 -45.535 8.605 1.00 18.21 134 TYR A O 1
ATOM 755 N N . LEU A 1 97 ? -14.534 -45.000 10.783 1.00 16.13 135 LEU A N 1
ATOM 756 C CA . LEU A 1 97 ? -13.896 -46.239 11.128 1.00 18.24 135 LEU A CA 1
ATOM 757 C C . LEU A 1 97 ? -14.939 -46.997 11.897 1.00 16.76 135 LEU A C 1
ATOM 758 O O . LEU A 1 97 ? -15.406 -46.548 12.942 1.00 18.85 135 LEU A O 1
ATOM 763 N N . ILE A 1 98 ? -15.346 -48.142 11.371 1.00 15.39 136 ILE A N 1
ATOM 764 C CA . ILE A 1 98 ? -16.452 -48.916 11.881 1.00 15.50 136 ILE A CA 1
ATOM 765 C C . ILE A 1 98 ? -15.988 -50.266 12.438 1.00 15.96 136 ILE A C 1
ATOM 766 O O . ILE A 1 98 ? -14.927 -50.796 12.044 1.00 17.17 136 ILE A O 1
ATOM 771 N N . VAL A 1 99 ? -16.739 -50.731 13.406 1.00 15.62 137 VAL A N 1
ATOM 772 C CA . VAL A 1 99 ? -16.500 -51.986 14.026 1.00 18.57 137 VAL A CA 1
ATOM 773 C C . VAL A 1 99 ? -17.829 -52.686 14.161 1.00 19.67 137 VAL A C 1
ATOM 774 O O . VAL A 1 99 ? -18.907 -52.098 13.967 1.00 17.75 137 VAL A O 1
ATOM 778 N N . GLY A 1 100 ? -17.755 -53.955 14.545 1.00 20.65 138 GLY A N 1
ATOM 779 C CA . GLY A 1 100 ? -18.960 -54.695 14.949 1.00 21.46 138 GLY A CA 1
ATOM 780 C C . GLY A 1 100 ? -19.760 -54.008 16.094 1.00 23.77 138 GLY A C 1
ATOM 781 O O . GLY A 1 100 ? -19.213 -53.358 17.000 1.00 22.24 138 GLY A O 1
ATOM 782 N N . ARG A 1 101 ? -21.074 -54.081 15.965 1.00 23.19 139 ARG A N 1
ATOM 783 C CA . ARG A 1 101 ? -21.977 -53.334 16.850 1.00 29.76 139 ARG A CA 1
ATOM 784 C C . ARG A 1 101 ? -21.652 -53.592 18.363 1.00 28.86 139 ARG A C 1
ATOM 785 O O . ARG A 1 101 ? -21.627 -52.659 19.149 1.00 33.76 139 ARG A O 1
ATOM 793 N N . ASP A 1 102 ? -21.377 -54.834 18.701 1.00 28.14 140 ASP A N 1
ATOM 794 C CA . ASP A 1 102 ? -21.128 -55.218 20.099 1.00 36.32 140 ASP A CA 1
ATOM 795 C C . ASP A 1 102 ? -19.640 -55.323 20.466 1.00 37.80 140 ASP A C 1
ATOM 796 O O . ASP A 1 102 ? -19.324 -55.830 21.544 1.00 37.96 140 ASP A O 1
ATOM 801 N N . ARG A 1 103 ? -18.734 -54.897 19.578 1.00 31.01 141 ARG A N 1
ATOM 802 C CA . ARG A 1 103 ? -17.326 -55.029 19.866 1.00 29.07 141 ARG A CA 1
ATOM 803 C C . ARG A 1 103 ? -16.990 -54.168 21.107 1.00 28.61 141 ARG A C 1
ATOM 804 O O . ARG A 1 103 ? -17.336 -53.019 21.233 1.00 28.36 141 ARG A O 1
ATOM 812 N N . ASP A 1 104 ? -16.345 -54.777 22.059 1.00 34.57 142 ASP A N 1
ATOM 813 C CA . ASP A 1 104 ? -15.986 -54.110 23.293 1.00 38.19 142 ASP A CA 1
ATOM 814 C C . ASP A 1 104 ? -14.633 -53.420 23.112 1.00 37.46 142 ASP A C 1
ATOM 815 O O . ASP A 1 104 ? -13.625 -54.017 23.360 1.00 44.12 142 ASP A O 1
ATOM 820 N N . ILE A 1 105 ? -14.598 -52.179 22.645 1.00 32.93 143 ILE A N 1
ATOM 821 C CA . ILE A 1 105 ? -13.385 -51.443 22.557 1.00 33.14 143 ILE A CA 1
ATOM 822 C C . ILE A 1 105 ? -13.647 -49.986 22.710 1.00 32.49 143 ILE A C 1
ATOM 823 O O . ILE A 1 105 ? -14.732 -49.526 22.435 1.00 32.28 143 ILE A O 1
ATOM 828 N N . ALA A 1 106 ? -12.631 -49.281 23.168 1.00 29.57 144 ALA A N 1
ATOM 829 C CA . ALA A 1 106 ? -12.728 -47.866 23.510 1.00 34.14 144 ALA A CA 1
ATOM 830 C C . ALA A 1 106 ? -12.276 -46.925 22.402 1.00 34.47 144 ALA A C 1
ATOM 831 O O . ALA A 1 106 ? -12.840 -45.923 22.236 1.00 40.13 144 ALA A O 1
ATOM 833 N N . GLY A 1 107 ? -11.236 -47.233 21.629 1.00 31.42 145 GLY A N 1
ATOM 834 C CA . GLY A 1 107 ? -10.794 -46.302 20.623 1.00 28.72 145 GLY A CA 1
ATOM 835 C C . GLY A 1 107 ? -9.920 -46.953 19.593 1.00 30.87 145 GLY A C 1
ATOM 836 O O . GLY A 1 107 ? -9.713 -48.172 19.619 1.00 27.15 145 GLY A O 1
ATOM 837 N N . PHE A 1 108 ? -9.435 -46.092 18.707 1.00 25.67 146 PHE A N 1
ATOM 838 C CA . PHE A 1 108 ? -8.658 -46.446 17.582 1.00 27.22 146 PHE A CA 1
ATOM 839 C C . PHE A 1 108 ? -7.471 -47.401 17.860 1.00 25.83 146 PHE A C 1
ATOM 840 O O . PHE A 1 108 ? -7.225 -48.364 17.113 1.00 24.47 146 PHE A O 1
ATOM 848 N N . GLU A 1 109 ? -6.744 -47.140 18.942 1.00 26.07 147 GLU A N 1
ATOM 849 C CA . GLU A 1 109 ? -5.534 -47.935 19.291 1.00 29.46 147 GLU A CA 1
ATOM 850 C C . GLU A 1 109 ? -5.875 -49.396 19.581 1.00 28.63 147 GLU A C 1
ATOM 851 O O . GLU A 1 109 ? -5.055 -50.297 19.328 1.00 28.16 147 GLU A O 1
ATOM 857 N N . ASP A 1 110 ? -7.069 -49.667 20.075 1.00 27.09 148 ASP A N 1
ATOM 858 C CA . ASP A 1 110 ? -7.518 -51.025 20.257 1.00 29.18 148 ASP A CA 1
ATOM 859 C C . ASP A 1 110 ? -7.691 -51.805 18.972 1.00 27.79 148 ASP A C 1
ATOM 860 O O . ASP A 1 110 ? -7.868 -53.007 19.055 1.00 26.06 148 ASP A O 1
ATOM 865 N N . CYS A 1 111 ? -7.743 -51.156 17.805 1.00 24.57 149 CYS A N 1
ATOM 866 C CA . CYS A 1 111 ? -7.716 -51.864 16.504 1.00 24.30 149 CYS A CA 1
ATOM 867 C C . CYS A 1 111 ? -6.381 -52.469 16.053 1.00 21.58 149 CYS A C 1
ATOM 868 O O . CYS A 1 111 ? -6.272 -53.108 14.966 1.00 20.14 149 CYS A O 1
ATOM 871 N N . GLN A 1 112 ? -5.330 -52.237 16.835 1.00 22.67 150 GLN A N 1
ATOM 872 C CA . GLN A 1 112 ? -4.059 -52.868 16.579 1.00 23.11 150 GLN A CA 1
ATOM 873 C C . GLN A 1 112 ? -4.200 -54.362 16.565 1.00 22.08 150 GLN A C 1
ATOM 874 O O . GLN A 1 112 ? -4.825 -54.907 17.435 1.00 24.66 150 GLN A O 1
ATOM 880 N N . GLY A 1 113 ? -3.701 -55.017 15.519 1.00 24.25 151 GLY A N 1
ATOM 881 C CA . GLY A 1 113 ? -3.898 -56.429 15.359 1.00 24.84 151 GLY A CA 1
ATOM 882 C C . GLY A 1 113 ? -5.147 -56.857 14.646 1.00 25.57 151 GLY A C 1
ATOM 883 O O . GLY A 1 113 ? -5.346 -58.055 14.430 1.00 25.90 151 GLY A O 1
ATOM 884 N N . ASP A 1 114 ? -6.035 -55.925 14.296 1.00 23.02 152 ASP A N 1
ATOM 885 C CA . ASP A 1 114 ? -7.230 -56.279 13.579 1.00 22.01 152 ASP A CA 1
ATOM 886 C C . ASP A 1 114 ? -6.959 -56.776 12.175 1.00 19.03 152 ASP A C 1
ATOM 887 O O . ASP A 1 114 ? -5.938 -56.498 11.563 1.00 20.72 152 ASP A O 1
ATOM 892 N N . ILE A 1 115 ? -7.975 -57.472 11.641 1.00 18.62 153 ILE A N 1
ATOM 893 C CA . ILE A 1 115 ? -8.131 -57.618 10.214 1.00 20.30 153 ILE A CA 1
ATOM 894 C C . ILE A 1 115 ? -9.037 -56.446 9.784 1.00 18.24 153 ILE A C 1
ATOM 895 O O . ILE A 1 115 ? -10.100 -56.273 10.358 1.00 20.25 153 ILE A O 1
ATOM 900 N N . HIS A 1 116 ? -8.539 -55.654 8.850 1.00 18.33 154 HIS A N 1
ATOM 901 C CA . HIS A 1 116 ? -9.157 -54.421 8.490 1.00 17.96 154 HIS A CA 1
ATOM 902 C C . HIS A 1 116 ? -9.594 -54.440 7.023 1.00 17.21 154 HIS A C 1
ATOM 903 O O . HIS A 1 116 ? -8.767 -54.651 6.137 1.00 18.82 154 HIS A O 1
ATOM 910 N N . ALA A 1 117 ? -10.845 -54.025 6.799 1.00 16.43 155 ALA A N 1
ATOM 911 C CA . ALA A 1 117 ? -11.386 -53.841 5.447 1.00 16.51 155 ALA A CA 1
ATOM 912 C C . ALA A 1 117 ? -11.331 -52.366 4.994 1.00 17.77 155 ALA A C 1
ATOM 913 O O . ALA A 1 117 ? -11.969 -51.511 5.601 1.00 15.61 155 ALA A O 1
ATOM 915 N N . PHE A 1 118 ? -10.519 -52.089 3.998 1.00 16.35 156 PHE A N 1
ATOM 916 C CA . PHE A 1 118 ? -10.508 -50.831 3.262 1.00 16.11 156 PHE A CA 1
ATOM 917 C C . PHE A 1 118 ? -11.376 -50.974 2.018 1.00 19.70 156 PHE A C 1
ATOM 918 O O . PHE A 1 118 ? -11.693 -52.126 1.617 1.00 19.45 156 PHE A O 1
ATOM 926 N N A SER A 1 119 ? -11.827 -49.837 1.468 0.50 17.31 157 SER A N 1
ATOM 927 N N B SER A 1 119 ? -11.839 -49.859 1.462 0.50 17.07 157 SER A N 1
ATOM 928 C CA A SER A 1 119 ? -12.685 -49.821 0.309 0.50 19.15 157 SER A CA 1
ATOM 929 C CA B SER A 1 119 ? -12.595 -49.923 0.256 0.50 18.78 157 SER A CA 1
ATOM 930 C C A SER A 1 119 ? -11.907 -49.821 -1.039 0.50 18.60 157 SER A C 1
ATOM 931 C C B SER A 1 119 ? -11.654 -49.998 -0.983 0.50 18.55 157 SER A C 1
ATOM 932 O O A SER A 1 119 ? -12.155 -50.640 -1.874 0.50 21.30 157 SER A O 1
ATOM 933 O O B SER A 1 119 ? -11.424 -51.064 -1.593 0.50 20.05 157 SER A O 1
ATOM 938 N N . ASP A 1 120 ? -10.971 -48.910 -1.230 1.00 19.59 158 ASP A N 1
ATOM 939 C CA . ASP A 1 120 ? -10.265 -48.739 -2.537 1.00 19.94 158 ASP A CA 1
ATOM 940 C C . ASP A 1 120 ? -9.045 -47.946 -2.234 1.00 20.68 158 ASP A C 1
ATOM 941 O O . ASP A 1 120 ? -9.167 -46.964 -1.504 1.00 22.80 158 ASP A O 1
ATOM 946 N N . PRO A 1 121 ? -7.858 -48.336 -2.787 1.00 22.79 159 PRO A N 1
ATOM 947 C CA . PRO A 1 121 ? -6.579 -47.632 -2.470 1.00 21.73 159 PRO A CA 1
ATOM 948 C C . PRO A 1 121 ? -6.524 -46.254 -3.023 1.00 21.35 159 PRO A C 1
ATOM 949 O O . PRO A 1 121 ? -5.741 -45.473 -2.563 1.00 22.31 159 PRO A O 1
ATOM 953 N N . ASP A 1 122 ? -7.457 -45.903 -3.896 1.00 20.68 160 ASP A N 1
ATOM 954 C CA . ASP A 1 122 ? -7.620 -44.507 -4.331 1.00 23.04 160 ASP A CA 1
ATOM 955 C C . ASP A 1 122 ? -8.854 -43.807 -3.783 1.00 22.55 160 ASP A C 1
ATOM 956 O O . ASP A 1 122 ? -9.335 -42.881 -4.350 1.00 25.07 160 ASP A O 1
ATOM 961 N N . SER A 1 123 ? -9.340 -44.228 -2.632 1.00 20.41 161 SER A N 1
ATOM 962 C CA . SER A 1 123 ? -10.474 -43.548 -2.007 1.00 20.35 161 SER A CA 1
ATOM 963 C C . SER A 1 123 ? -9.938 -42.762 -0.827 1.00 19.14 161 SER A C 1
ATOM 964 O O . SER A 1 123 ? -9.192 -43.306 -0.006 1.00 18.55 161 SER A O 1
ATOM 967 N N . ASN A 1 124 ? -10.389 -41.527 -0.674 1.00 17.69 162 ASN A N 1
ATOM 968 C CA . ASN A 1 124 ? -10.081 -40.769 0.528 1.00 17.18 162 ASN A CA 1
ATOM 969 C C . ASN A 1 124 ? -10.711 -41.390 1.763 1.00 18.08 162 ASN A C 1
ATOM 970 O O . ASN A 1 124 ? -10.071 -41.590 2.765 1.00 17.94 162 ASN A O 1
ATOM 975 N N . SER A 1 125 ? -12.002 -41.632 1.729 1.00 19.20 163 SER A N 1
ATOM 976 C CA . SER A 1 125 ? -12.746 -42.080 2.886 1.00 20.42 163 SER A CA 1
ATOM 977 C C . SER A 1 125 ? -12.631 -43.561 3.128 1.00 21.72 163 SER A C 1
ATOM 978 O O . SER A 1 125 ? -12.870 -44.018 4.270 1.00 24.11 163 SER A O 1
ATOM 981 N N . GLY A 1 126 ? -12.224 -44.321 2.139 1.00 18.10 164 GLY A N 1
ATOM 982 C CA . GLY A 1 126 ? -12.098 -45.772 2.325 1.00 19.61 164 GLY A CA 1
ATOM 983 C C . GLY A 1 126 ? -10.670 -46.212 2.523 1.00 20.16 164 GLY A C 1
ATOM 984 O O . GLY A 1 126 ? -10.424 -47.383 2.572 1.00 20.38 164 GLY A O 1
ATOM 985 N N . TYR A 1 127 ? -9.748 -45.265 2.621 1.00 17.96 165 TYR A N 1
ATOM 986 C CA . TYR A 1 127 ? -8.351 -45.605 2.711 1.00 17.51 165 TYR A CA 1
ATOM 987 C C . TYR A 1 127 ? -7.469 -44.520 3.225 1.00 19.33 165 TYR A C 1
ATOM 988 O O . TYR A 1 127 ? -6.846 -44.682 4.272 1.00 17.74 165 TYR A O 1
ATOM 997 N N . LEU A 1 128 ? -7.396 -43.388 2.514 1.00 18.20 166 LEU A N 1
ATOM 998 C CA . LEU A 1 128 ? -6.479 -42.373 2.867 1.00 19.21 166 LEU A CA 1
ATOM 999 C C . LEU A 1 128 ? -6.641 -41.815 4.276 1.00 19.39 166 LEU A C 1
ATOM 1000 O O . LEU A 1 128 ? -5.621 -41.550 4.945 1.00 17.95 166 LEU A O 1
ATOM 1005 N N . VAL A 1 129 ? -7.854 -41.601 4.742 1.00 17.43 167 VAL A N 1
ATOM 1006 C CA . VAL A 1 129 ? -8.005 -40.988 6.086 1.00 17.43 167 VAL A CA 1
ATOM 1007 C C . VAL A 1 129 ? -7.422 -41.940 7.112 1.00 17.55 167 VAL A C 1
ATOM 1008 O O . VAL A 1 129 ? -6.707 -41.517 7.965 1.00 16.41 167 VAL A O 1
ATOM 1012 N N . THR A 1 130 ? -7.746 -43.214 7.057 1.00 16.52 168 THR A N 1
ATOM 1013 C CA . THR A 1 130 ? -7.261 -44.172 8.017 1.00 17.15 168 THR A CA 1
ATOM 1014 C C . THR A 1 130 ? -5.732 -44.278 7.928 1.00 20.64 168 THR A C 1
ATOM 1015 O O . THR A 1 130 ? -5.040 -44.309 8.964 1.00 17.39 168 THR A O 1
ATOM 1019 N N . LYS A 1 131 ? -5.206 -44.288 6.717 1.00 18.04 169 LYS A N 1
ATOM 1020 C CA . LYS A 1 131 ? -3.785 -44.267 6.490 1.00 20.26 169 LYS A CA 1
ATOM 1021 C C . LYS A 1 131 ? -3.087 -43.049 7.136 1.00 19.96 169 LYS A C 1
ATOM 1022 O O . LYS A 1 131 ? -1.960 -43.133 7.625 1.00 19.03 169 LYS A O 1
ATOM 1028 N N . THR A 1 132 ? -3.799 -41.928 7.228 1.00 19.28 170 THR A N 1
ATOM 1029 C CA . THR A 1 132 ? -3.300 -40.733 7.850 1.00 18.30 170 THR A CA 1
ATOM 1030 C C . THR A 1 132 ? -3.261 -40.933 9.354 1.00 17.42 170 THR A C 1
ATOM 1031 O O . THR A 1 132 ? -2.279 -40.547 10.018 1.0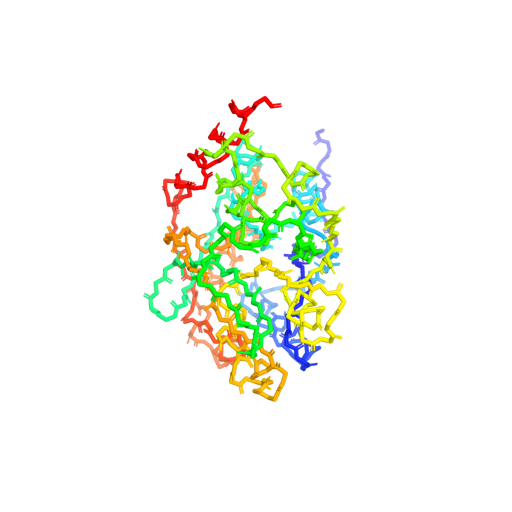0 17.23 170 THR A O 1
ATOM 1035 N N . TYR A 1 133 ? -4.265 -41.550 9.926 1.00 15.50 171 TYR A N 1
ATOM 1036 C CA . TYR A 1 133 ? -4.201 -41.830 11.373 1.00 18.50 171 TYR A CA 1
ATOM 1037 C C . TYR A 1 133 ? -2.963 -42.692 11.732 1.00 18.42 171 TYR A C 1
ATOM 1038 O O . TYR A 1 133 ? -2.281 -42.481 12.764 1.00 21.11 171 TYR A O 1
ATOM 1047 N N . LEU A 1 134 ? -2.730 -43.669 10.916 1.00 17.29 172 LEU A N 1
ATOM 1048 C CA . LEU A 1 134 ? -1.648 -44.600 11.102 1.00 18.31 172 LEU A CA 1
ATOM 1049 C C . LEU A 1 134 ? -0.289 -43.843 10.898 1.00 20.28 172 LEU A C 1
ATOM 1050 O O . LEU A 1 134 ? 0.561 -43.945 11.762 1.00 19.17 172 LEU A O 1
ATOM 1055 N N . ALA A 1 135 ? -0.173 -43.055 9.837 1.00 20.21 173 ALA A N 1
ATOM 1056 C CA . ALA A 1 135 ? 1.063 -42.318 9.487 1.00 24.44 173 ALA A CA 1
ATOM 1057 C C . ALA A 1 135 ? 1.489 -41.374 10.581 1.00 24.03 173 ALA A C 1
ATOM 1058 O O . ALA A 1 135 ? 2.661 -41.338 10.904 1.00 24.65 173 ALA A O 1
ATOM 1060 N N . GLU A 1 136 ? 0.524 -40.717 11.212 1.00 25.56 174 GLU A N 1
ATOM 1061 C CA . GLU A 1 136 ? 0.735 -39.808 12.286 1.00 29.20 174 GLU A CA 1
ATOM 1062 C C . GLU A 1 136 ? 1.284 -40.538 13.540 1.00 27.90 174 GLU A C 1
ATOM 1063 O O . GLU A 1 136 ? 1.801 -39.916 14.391 1.00 30.52 174 GLU A O 1
ATOM 1069 N N . ARG A 1 137 ? 1.092 -41.836 13.689 1.00 24.97 175 ARG A N 1
ATOM 1070 C CA . ARG A 1 137 ? 1.491 -42.581 14.834 1.00 24.74 175 ARG A CA 1
ATOM 1071 C C . ARG A 1 137 ? 2.676 -43.484 14.449 1.00 24.96 175 ARG A C 1
ATOM 1072 O O . ARG A 1 137 ? 3.064 -44.356 15.229 1.00 24.15 175 ARG A O 1
ATOM 1080 N N . GLY A 1 138 ? 3.253 -43.244 13.281 1.00 20.61 176 GLY A N 1
ATOM 1081 C CA . GLY A 1 138 ? 4.430 -43.910 12.792 1.00 24.52 176 GLY A CA 1
ATOM 1082 C C . GLY A 1 138 ? 4.268 -45.307 12.250 1.00 24.66 176 GLY A C 1
ATOM 1083 O O . GLY A 1 138 ? 5.228 -46.050 12.138 1.00 23.90 176 GLY A O 1
ATOM 1084 N N . VAL A 1 139 ? 3.025 -45.701 11.916 1.00 25.35 177 VAL A N 1
ATOM 1085 C CA . VAL A 1 139 ? 2.792 -47.073 11.456 1.00 26.20 177 VAL A CA 1
ATOM 1086 C C . VAL A 1 139 ? 2.141 -47.093 10.090 1.00 26.64 177 VAL A C 1
ATOM 1087 O O . VAL A 1 139 ? 1.515 -46.112 9.631 1.00 24.74 177 VAL A O 1
ATOM 1091 N N . SER A 1 140 ? 2.202 -48.220 9.446 1.00 27.45 178 SER A N 1
ATOM 1092 C CA . SER A 1 140 ? 1.405 -48.385 8.226 1.00 29.67 178 SER A CA 1
ATOM 1093 C C . SER A 1 140 ? 0.489 -49.554 8.459 1.00 26.21 178 SER A C 1
ATOM 1094 O O . SER A 1 140 ? 0.533 -50.246 9.553 1.00 26.19 178 SER A O 1
ATOM 1097 N N . GLU A 1 141 ? -0.378 -49.800 7.461 1.00 25.01 179 GLU A N 1
ATOM 1098 C CA . GLU A 1 141 ? -1.397 -50.836 7.612 1.00 24.79 179 GLU A CA 1
ATOM 1099 C C . GLU A 1 141 ? -0.719 -52.202 7.890 1.00 26.01 179 GLU A C 1
ATOM 1100 O O . GLU A 1 141 ? -1.243 -53.034 8.630 1.00 27.36 179 GLU A O 1
ATOM 1106 N N . GLU A 1 142 ? 0.394 -52.486 7.242 1.00 28.64 180 GLU A N 1
ATOM 1107 C CA . GLU A 1 142 ? 0.988 -53.807 7.421 1.00 33.66 180 GLU A CA 1
ATOM 1108 C C . GLU A 1 142 ? 1.599 -53.955 8.863 1.00 31.00 180 GLU A C 1
ATOM 1109 O O . GLU A 1 142 ? 1.554 -55.009 9.424 1.00 38.12 180 GLU A O 1
ATOM 1115 N N . GLY A 1 143 ? 2.149 -52.875 9.413 1.00 31.51 181 GLY A N 1
ATOM 1116 C CA . GLY A 1 143 ? 2.591 -52.834 10.784 1.00 31.33 181 GLY A CA 1
ATOM 1117 C C . GLY A 1 143 ? 1.489 -52.911 11.860 1.00 35.40 181 GLY A C 1
ATOM 1118 O O . GLY A 1 143 ? 1.645 -53.571 12.871 1.00 40.60 181 GLY A O 1
ATOM 1119 N N . PHE A 1 144 ? 0.382 -52.179 11.663 1.00 28.07 182 PHE A N 1
ATOM 1120 C CA . PHE A 1 144 ? -0.626 -51.998 12.701 1.00 22.38 182 PHE A CA 1
ATOM 1121 C C . PHE A 1 144 ? -1.649 -53.146 12.672 1.00 23.41 182 PHE A C 1
ATOM 1122 O O . PHE A 1 144 ? -2.073 -53.608 13.704 1.00 24.02 182 PHE A O 1
ATOM 1130 N N . PHE A 1 145 ? -2.108 -53.511 11.465 1.00 21.45 183 PHE A N 1
ATOM 1131 C CA . PHE A 1 145 ? -3.091 -54.606 11.340 1.00 21.90 183 PHE A CA 1
ATOM 1132 C C . PHE A 1 145 ? -2.410 -55.940 11.096 1.00 24.49 183 PHE A C 1
ATOM 1133 O O . PHE A 1 145 ? -1.383 -55.989 10.480 1.00 28.82 183 PHE A O 1
ATOM 1141 N N . ARG A 1 146 ? -3.070 -57.023 11.473 1.00 24.28 184 ARG A N 1
ATOM 1142 C CA . ARG A 1 146 ? -2.539 -58.365 11.165 1.00 26.64 184 ARG A CA 1
ATOM 1143 C C . ARG A 1 146 ? -2.771 -58.639 9.697 1.00 26.96 184 ARG A C 1
ATOM 1144 O O . ARG A 1 146 ? -1.937 -59.254 9.064 1.00 27.44 184 ARG A O 1
ATOM 1152 N N . LYS A 1 147 ? -3.874 -58.132 9.104 1.00 20.83 185 LYS A N 1
ATOM 1153 C CA . LYS A 1 147 ? -4.121 -58.233 7.694 1.00 22.15 185 LYS A CA 1
ATOM 1154 C C . LYS A 1 147 ? -5.046 -57.061 7.296 1.00 23.84 185 LYS A C 1
ATOM 1155 O O . LYS A 1 147 ? -5.838 -56.611 8.088 1.00 22.85 185 LYS A O 1
ATOM 1161 N N . SER A 1 148 ? -4.930 -56.613 6.082 1.00 23.36 186 SER A N 1
ATOM 1162 C CA . SER A 1 148 ? -5.885 -55.676 5.522 1.00 23.35 186 SER A CA 1
ATOM 1163 C C . SER A 1 148 ? -6.144 -56.017 4.096 1.00 27.79 186 SER A C 1
ATOM 1164 O O . SER A 1 148 ? -5.304 -56.628 3.449 1.00 25.90 186 SER A O 1
ATOM 1167 N N . PHE A 1 149 ? -7.327 -55.635 3.609 1.00 23.99 187 PHE A N 1
ATOM 1168 C CA . PHE A 1 149 ? -7.728 -55.971 2.214 1.00 22.20 187 PHE A CA 1
ATOM 1169 C C . PHE A 1 149 ? -8.677 -54.908 1.694 1.00 21.93 187 PHE A C 1
ATOM 1170 O O . PHE A 1 149 ? -9.299 -54.173 2.499 1.00 20.27 187 PHE A O 1
ATOM 1178 N N . PHE A 1 150 ? -8.777 -54.811 0.383 1.00 19.97 188 PHE A N 1
ATOM 1179 C CA . PHE A 1 150 ? -9.685 -53.884 -0.285 1.00 19.24 188 PHE A CA 1
ATOM 1180 C C . PHE A 1 150 ? -10.934 -54.521 -0.710 1.00 24.25 188 PHE A C 1
ATOM 1181 O O . PHE A 1 150 ? -10.880 -55.648 -1.279 1.00 22.08 188 PHE A O 1
ATOM 1189 N N . THR A 1 151 ? -12.107 -53.922 -0.418 1.00 19.65 189 THR A N 1
ATOM 1190 C CA . THR A 1 151 ? -13.358 -54.559 -0.816 1.00 20.30 189 THR A CA 1
ATOM 1191 C C . THR A 1 151 ? -13.892 -54.002 -2.149 1.00 22.67 189 THR A C 1
ATOM 1192 O O . THR A 1 151 ? -14.857 -54.514 -2.673 1.00 22.37 189 THR A O 1
ATOM 1196 N N . TYR A 1 152 ? -13.327 -52.886 -2.596 1.00 20.40 190 TYR A N 1
ATOM 1197 C CA . TYR A 1 152 ? -13.790 -52.180 -3.835 1.00 23.46 190 TYR A CA 1
ATOM 1198 C C . TYR A 1 152 ? -15.257 -51.817 -3.744 1.00 25.34 190 TYR A C 1
ATOM 1199 O O . TYR A 1 152 ? -16.025 -52.030 -4.639 1.00 25.16 190 TYR A O 1
ATOM 1208 N N . GLY A 1 153 ? -15.637 -51.227 -2.625 1.00 22.99 191 GLY A N 1
ATOM 1209 C CA . GLY A 1 153 ? -16.924 -50.626 -2.510 1.00 20.69 191 GLY A CA 1
ATOM 1210 C C . GLY A 1 153 ? -17.173 -50.363 -1.031 1.00 20.24 191 GLY A C 1
ATOM 1211 O O . GLY A 1 153 ? -16.947 -51.238 -0.148 1.00 17.53 191 GLY A O 1
ATOM 1212 N N . HIS A 1 154 ? -17.756 -49.199 -0.766 1.00 16.95 192 HIS A N 1
ATOM 1213 C CA . HIS A 1 154 ? -18.134 -48.825 0.615 1.00 18.15 192 HIS A CA 1
ATOM 1214 C C . HIS A 1 154 ? -19.127 -49.711 1.206 1.00 19.67 192 HIS A C 1
ATOM 1215 O O . HIS A 1 154 ? -19.018 -50.093 2.383 1.00 19.36 192 HIS A O 1
ATOM 1222 N N . ARG A 1 155 ? -20.133 -50.084 0.427 1.00 20.55 193 ARG A N 1
ATOM 1223 C CA . ARG A 1 155 ? -21.137 -50.984 0.946 1.00 22.88 193 ARG A CA 1
ATOM 1224 C C . ARG A 1 155 ? -20.502 -52.326 1.309 1.00 19.30 193 ARG A C 1
ATOM 1225 O O . ARG A 1 155 ? -20.891 -52.932 2.283 1.00 19.83 193 ARG A O 1
ATOM 1233 N N . ASN A 1 156 ? -19.500 -52.752 0.544 1.00 17.81 194 ASN A N 1
ATOM 1234 C CA . ASN A 1 156 ? -18.816 -53.974 0.811 1.00 18.26 194 ASN A CA 1
ATOM 1235 C C . ASN A 1 156 ? -18.005 -53.942 2.134 1.00 19.62 194 ASN A C 1
ATOM 1236 O O . ASN A 1 156 ? -17.923 -54.992 2.785 1.00 18.56 194 ASN A O 1
ATOM 1241 N N . VAL A 1 157 ? -17.409 -52.785 2.507 1.00 15.44 195 VAL A N 1
ATOM 1242 C CA . VAL A 1 157 ? -16.749 -52.666 3.795 1.00 16.11 195 VAL A CA 1
ATOM 1243 C C . VAL A 1 157 ? -17.704 -52.960 4.952 1.00 16.32 195 VAL A C 1
ATOM 1244 O O . VAL A 1 157 ? -17.422 -53.677 5.907 1.00 17.79 195 VAL A O 1
ATOM 1248 N N . ILE A 1 158 ? -18.890 -52.360 4.835 1.00 17.64 196 ILE A N 1
ATOM 1249 C CA . ILE A 1 158 ? -19.956 -52.568 5.813 1.00 18.03 196 ILE A CA 1
ATOM 1250 C C . ILE A 1 158 ? -20.340 -54.044 5.908 1.00 18.44 196 ILE A C 1
ATOM 1251 O O . ILE A 1 158 ? -20.458 -54.552 6.991 1.00 17.18 196 ILE A O 1
ATOM 1256 N N . ARG A 1 159 ? -20.564 -54.710 4.762 1.00 18.33 197 ARG A N 1
ATOM 1257 C CA . ARG A 1 159 ? -20.834 -56.154 4.740 1.00 19.96 197 ARG A CA 1
ATOM 1258 C C . ARG A 1 159 ? -19.687 -56.972 5.345 1.00 18.55 197 ARG A C 1
ATOM 1259 O O . ARG A 1 159 ? -19.973 -57.905 6.055 1.00 17.17 197 ARG A O 1
ATOM 1267 N N . ALA A 1 160 ? -18.427 -56.600 5.054 1.00 16.21 198 ALA A N 1
ATOM 1268 C CA . ALA A 1 160 ? -17.241 -57.368 5.568 1.00 16.52 198 ALA A CA 1
ATOM 1269 C C . ALA A 1 160 ? -17.135 -57.255 7.100 1.00 19.19 198 ALA A C 1
ATOM 1270 O O . ALA A 1 160 ? -16.922 -58.251 7.803 1.00 19.42 198 ALA A O 1
ATOM 1272 N N . VAL A 1 161 ? -17.535 -56.106 7.651 1.00 19.40 199 VAL A N 1
ATOM 1273 C CA . VAL A 1 161 ? -17.484 -55.901 9.055 1.00 19.08 199 VAL A CA 1
ATOM 1274 C C . VAL A 1 161 ? -18.718 -56.573 9.670 1.00 20.68 199 VAL A C 1
ATOM 1275 O O . VAL A 1 161 ? -18.592 -57.280 10.659 1.00 21.32 199 VAL A O 1
ATOM 1279 N N . ALA A 1 162 ? -19.880 -56.325 9.126 1.00 20.61 200 ALA A N 1
ATOM 1280 C CA . ALA A 1 162 ? -21.108 -56.979 9.562 1.00 21.63 200 ALA A CA 1
ATOM 1281 C C . ALA A 1 162 ? -21.044 -58.521 9.570 1.00 25.99 200 ALA A C 1
ATOM 1282 O O . ALA A 1 162 ? -21.534 -59.129 10.491 1.00 24.13 200 ALA A O 1
ATOM 1284 N N . SER A 1 163 ? -20.415 -59.124 8.566 1.00 23.84 201 SER A N 1
ATOM 1285 C CA . SER A 1 163 ? -20.307 -60.558 8.523 1.00 23.57 201 SER A CA 1
ATOM 1286 C C . SER A 1 163 ? -19.147 -61.109 9.335 1.00 26.53 201 SER A C 1
ATOM 1287 O O . SER A 1 163 ? -18.994 -62.296 9.355 1.00 26.14 201 SER A O 1
ATOM 1290 N N . GLY A 1 164 ? -18.296 -60.294 9.987 1.00 25.43 202 GLY A N 1
ATOM 1291 C CA . GLY A 1 164 ? -17.185 -60.786 10.780 1.00 26.39 202 GLY A CA 1
ATOM 1292 C C . GLY A 1 164 ? -15.935 -61.213 10.013 1.00 25.21 202 GLY A C 1
ATOM 1293 O O . GLY A 1 164 ? -15.047 -61.753 10.593 1.00 26.67 202 GLY A O 1
ATOM 1294 N N . LEU A 1 165 ? -15.830 -60.976 8.711 1.00 21.87 203 LEU A N 1
ATOM 1295 C CA . LEU A 1 165 ? -14.606 -61.194 7.984 1.00 25.69 203 LEU A CA 1
ATOM 1296 C C . LEU A 1 165 ? -13.530 -60.152 8.311 1.00 27.71 203 LEU A C 1
ATOM 1297 O O . LEU A 1 165 ? -12.367 -60.365 8.005 1.00 29.78 203 LEU A O 1
ATOM 1302 N N . ALA A 1 166 ? -13.949 -58.976 8.778 1.00 23.55 204 ALA A N 1
ATOM 1303 C CA . ALA A 1 166 ? -13.009 -57.961 9.234 1.00 22.41 204 ALA A CA 1
ATOM 1304 C C . ALA A 1 166 ? -13.465 -57.518 10.598 1.00 20.04 204 ALA A C 1
ATOM 1305 O O . ALA A 1 166 ? -14.674 -57.421 10.876 1.00 22.26 204 ALA A O 1
ATOM 1307 N N . ASP A 1 167 ? -12.503 -57.224 11.452 1.00 20.20 205 ASP A N 1
ATOM 1308 C CA . ASP A 1 167 ? -12.775 -56.691 12.828 1.00 20.98 205 ASP A CA 1
ATOM 1309 C C . ASP A 1 167 ? -13.133 -55.157 12.769 1.00 17.97 205 ASP A C 1
ATOM 1310 O O . ASP A 1 167 ? -13.839 -54.641 13.674 1.00 21.55 205 ASP A O 1
ATOM 1315 N N . SER A 1 168 ? -12.569 -54.484 11.769 1.00 17.95 206 SER A N 1
ATOM 1316 C CA . SER A 1 168 ? -12.759 -53.072 11.601 1.00 17.25 206 SER A CA 1
ATOM 1317 C C . SER A 1 168 ? -12.709 -52.758 10.126 1.00 17.38 206 SER A C 1
ATOM 1318 O O . SER A 1 168 ? -12.234 -53.538 9.296 1.00 15.83 206 SER A O 1
ATOM 1321 N N . GLY A 1 169 ? -13.260 -51.614 9.798 1.00 15.85 207 GLY A N 1
ATOM 1322 C CA . GLY A 1 169 ? -13.211 -51.151 8.435 1.00 16.05 207 GLY A CA 1
ATOM 1323 C C . GLY A 1 169 ? -13.255 -49.640 8.262 1.00 15.34 207 GLY A C 1
ATOM 1324 O O . GLY A 1 169 ? -13.581 -48.914 9.211 1.00 16.06 207 GLY A O 1
ATOM 1325 N N . SER A 1 170 ? -12.841 -49.175 7.099 1.00 14.91 208 SER A N 1
ATOM 1326 C CA . SER A 1 170 ? -12.840 -47.745 6.774 1.00 16.48 208 SER A CA 1
ATOM 1327 C C . SER A 1 170 ? -13.872 -47.487 5.664 1.00 17.22 208 SER A C 1
ATOM 1328 O O . SER A 1 170 ? -13.744 -48.017 4.537 1.00 15.78 208 SER A O 1
ATOM 1331 N N . VAL A 1 171 ? -14.873 -46.650 5.944 1.00 15.92 209 VAL A N 1
ATOM 1332 C CA . VAL A 1 171 ? -15.932 -46.429 4.979 1.00 16.94 209 VAL A CA 1
ATOM 1333 C C . VAL A 1 171 ? -16.325 -44.979 4.902 1.00 17.81 209 VAL A C 1
ATOM 1334 O O . VAL A 1 171 ? -16.153 -44.159 5.854 1.00 17.70 209 VAL A O 1
ATOM 1338 N N . ASP A 1 172 ? -16.818 -44.620 3.725 1.00 18.51 210 ASP A N 1
ATOM 1339 C CA . ASP A 1 172 ? -17.464 -43.361 3.483 1.00 17.62 210 ASP A CA 1
ATOM 1340 C C . ASP A 1 172 ? -18.637 -43.162 4.451 1.00 17.23 210 ASP A C 1
ATOM 1341 O O . ASP A 1 172 ? -19.535 -43.986 4.562 1.00 15.62 210 ASP A O 1
ATOM 1346 N N . GLY A 1 173 ? -18.603 -42.079 5.187 1.00 16.39 211 GLY A N 1
ATOM 1347 C CA . GLY A 1 173 ? -19.597 -41.762 6.220 1.00 17.86 211 GLY A CA 1
ATOM 1348 C C . GLY A 1 173 ? -20.960 -41.413 5.608 1.00 18.30 211 GLY A C 1
ATOM 1349 O O . GLY A 1 173 ? -22.006 -41.789 6.104 1.00 19.44 211 GLY A O 1
ATOM 1350 N N . TYR A 1 174 ? -20.924 -40.837 4.427 1.00 19.32 212 TYR A N 1
ATOM 1351 C CA . TYR A 1 174 ? -22.150 -40.618 3.632 1.00 19.00 212 TYR A CA 1
ATOM 1352 C C . TYR A 1 174 ? -22.797 -41.953 3.294 1.00 17.38 212 TYR A C 1
ATOM 1353 O O . TYR A 1 174 ? -23.953 -42.118 3.547 1.00 17.53 212 TYR A O 1
ATOM 1362 N N . VAL A 1 175 ? -22.052 -42.923 2.760 1.00 16.62 213 VAL A N 1
ATOM 1363 C CA . VAL A 1 175 ? -22.557 -44.213 2.449 1.00 16.51 213 VAL A CA 1
ATOM 1364 C C . VAL A 1 175 ? -23.162 -44.885 3.682 1.00 17.87 213 VAL A C 1
ATOM 1365 O O . VAL A 1 175 ? -24.251 -45.382 3.670 1.00 18.26 213 VAL A O 1
ATOM 1369 N N . TRP A 1 176 ? -22.425 -44.908 4.768 1.00 18.86 214 TRP A N 1
ATOM 1370 C CA . TRP A 1 176 ? -22.884 -45.553 5.971 1.00 18.86 214 TRP A CA 1
ATOM 1371 C C . TRP A 1 176 ? -24.216 -44.912 6.476 1.00 18.81 214 TRP A C 1
ATOM 1372 O O . TRP A 1 176 ? -25.147 -45.638 6.850 1.00 19.28 214 TRP A O 1
ATOM 1383 N N . GLU A 1 177 ? -24.267 -43.585 6.505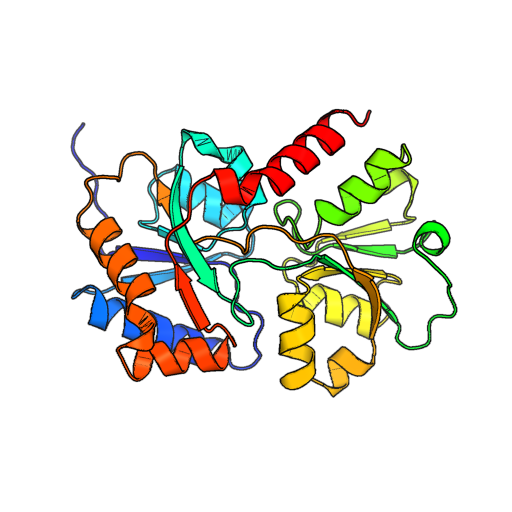 1.00 18.42 215 GLU A N 1
ATOM 1384 C CA . GLU A 1 177 ? -25.485 -42.895 6.931 1.00 19.33 215 GLU A CA 1
ATOM 1385 C C . GLU A 1 177 ? -26.650 -43.130 6.002 1.00 20.72 215 GLU A C 1
ATOM 1386 O O . GLU A 1 177 ? -27.748 -43.434 6.481 1.00 23.71 215 GLU A O 1
ATOM 1392 N N . VAL A 1 178 ? -26.415 -43.150 4.694 1.00 21.32 216 VAL A N 1
ATOM 1393 C CA . VAL A 1 178 ? -27.502 -43.458 3.755 1.00 22.57 216 VAL A CA 1
ATOM 1394 C C . VAL A 1 178 ? -27.993 -44.868 3.889 1.00 25.61 216 VAL A C 1
ATOM 1395 O O . VAL A 1 178 ? -29.198 -45.104 3.916 1.00 23.71 216 VAL A O 1
ATOM 1399 N N . MET A 1 179 ? -27.079 -45.833 3.945 1.00 23.14 217 MET A N 1
ATOM 1400 C CA . MET A 1 179 ? -27.449 -47.198 4.182 1.00 24.40 217 MET A CA 1
ATOM 1401 C C . MET A 1 179 ? -28.133 -47.438 5.525 1.00 23.74 217 MET A C 1
ATOM 1402 O O . MET A 1 179 ? -28.885 -48.355 5.636 1.00 27.99 217 MET A O 1
ATOM 1407 N N . LYS A 1 180 ? -27.828 -46.659 6.543 1.00 25.42 218 LYS A N 1
ATOM 1408 C CA . LYS A 1 180 ? -28.517 -46.751 7.803 1.00 29.66 218 LYS A CA 1
ATOM 1409 C C . LYS A 1 180 ? -30.040 -46.628 7.596 1.00 35.20 218 LYS A C 1
ATOM 1410 O O . LYS A 1 180 ? -30.798 -47.218 8.332 1.00 40.77 218 LYS A O 1
ATOM 1416 N N . THR A 1 181 ? -30.464 -45.949 6.546 1.00 35.26 219 THR A N 1
ATOM 1417 C CA . THR A 1 181 ? -31.837 -45.803 6.251 1.00 39.14 219 THR A CA 1
ATOM 1418 C C . THR A 1 181 ? -32.278 -46.761 5.208 1.00 39.24 219 THR A C 1
ATOM 1419 O O . THR A 1 181 ? -33.340 -47.292 5.294 1.00 41.68 219 THR A O 1
ATOM 1423 N N . THR A 1 182 ? -31.503 -47.039 4.194 1.00 39.51 220 THR A N 1
ATOM 1424 C CA . THR A 1 182 ? -31.937 -48.001 3.198 1.00 34.91 220 THR A CA 1
ATOM 1425 C C . THR A 1 182 ? -31.730 -49.509 3.514 1.00 38.86 220 THR A C 1
ATOM 1426 O O . THR A 1 182 ? -32.382 -50.326 2.892 1.00 39.24 220 THR A O 1
ATOM 1430 N N . GLU A 1 183 ? -30.772 -49.877 4.386 1.00 34.35 221 GLU A N 1
ATOM 1431 C CA . GLU A 1 183 ? -30.464 -51.275 4.790 1.00 30.44 221 GLU A CA 1
ATOM 1432 C C . GLU A 1 183 ? -30.181 -51.294 6.257 1.00 28.40 221 GLU A C 1
ATOM 1433 O O . GLU A 1 183 ? -29.065 -51.674 6.699 1.00 26.30 221 GLU A O 1
ATOM 1439 N N . PRO A 1 184 ? -31.170 -50.905 7.052 1.00 29.53 222 PRO A N 1
ATOM 1440 C CA . PRO A 1 184 ? -30.925 -50.715 8.474 1.00 29.35 222 PRO A CA 1
ATOM 1441 C C . PRO A 1 184 ? -30.514 -51.971 9.227 1.00 32.98 222 PRO A C 1
ATOM 1442 O O . PRO A 1 184 ? -29.827 -51.828 10.241 1.00 29.44 222 PRO A O 1
ATOM 1446 N N . GLU A 1 185 ? -30.962 -53.164 8.798 1.00 29.06 223 GLU A N 1
ATOM 1447 C CA . GLU A 1 185 ? -30.599 -54.405 9.494 1.00 32.20 223 GLU A CA 1
ATOM 1448 C C . GLU A 1 185 ? -29.082 -54.716 9.294 1.00 29.21 223 GLU A C 1
ATOM 1449 O O . GLU A 1 185 ? -28.388 -55.115 10.241 1.00 30.68 223 GLU A O 1
ATOM 1455 N N . LEU A 1 186 ? -28.593 -54.508 8.067 1.00 27.10 224 LEU A N 1
ATOM 1456 C CA . LEU A 1 186 ? -27.175 -54.579 7.764 1.00 26.42 224 LEU A CA 1
ATOM 1457 C C . LEU A 1 186 ? -26.328 -53.592 8.607 1.00 24.50 224 LEU A C 1
ATOM 1458 O O . LEU A 1 186 ? -25.42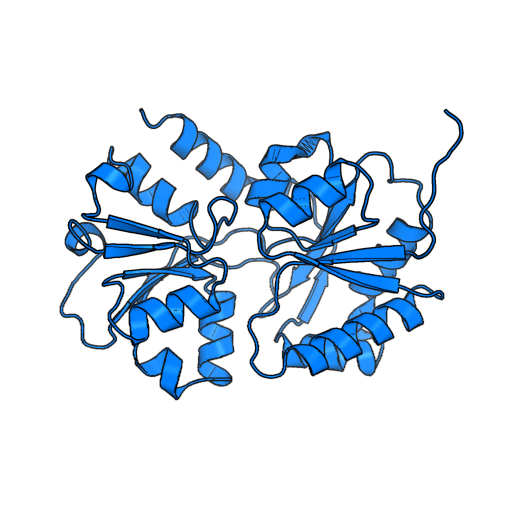8 -53.945 9.358 1.00 23.10 224 LEU A O 1
ATOM 1463 N N . VAL A 1 187 ? -26.700 -52.330 8.540 1.00 25.28 225 VAL A N 1
ATOM 1464 C CA . VAL A 1 187 ? -25.951 -51.297 9.228 1.00 23.27 225 VAL A CA 1
ATOM 1465 C C . VAL A 1 187 ? -25.984 -51.434 10.767 1.00 25.10 225 VAL A C 1
ATOM 1466 O O . VAL A 1 187 ? -24.990 -51.145 11.411 1.00 23.09 225 VAL A O 1
ATOM 1470 N N . ALA A 1 188 ? -27.064 -51.942 11.340 1.00 23.11 226 ALA A N 1
ATOM 1471 C CA . ALA A 1 188 ? -27.199 -52.140 12.798 1.00 22.71 226 ALA A CA 1
ATOM 1472 C C . ALA A 1 188 ? -26.223 -53.162 13.346 1.00 25.46 226 ALA A C 1
ATOM 1473 O O . ALA A 1 188 ? -25.968 -53.175 14.536 1.00 27.77 226 ALA A O 1
ATOM 1475 N N . LYS A 1 189 ? -25.602 -53.967 12.474 1.00 21.88 227 LYS A N 1
ATOM 1476 C CA . LYS A 1 189 ? -24.526 -54.889 12.853 1.00 21.83 227 LYS A CA 1
ATOM 1477 C C . LYS A 1 189 ? -23.191 -54.203 12.977 1.00 22.38 227 LYS A C 1
ATOM 1478 O O . LYS A 1 189 ? -22.242 -54.837 13.397 1.00 21.79 227 LYS A O 1
ATOM 1484 N N . THR A 1 190 ? -23.116 -52.895 12.712 1.00 19.35 228 THR A N 1
ATOM 1485 C CA . THR A 1 190 ? -21.851 -52.175 12.828 1.00 19.46 228 THR A CA 1
ATOM 1486 C C . THR A 1 190 ? -22.076 -50.983 13.734 1.00 22.18 228 THR A C 1
ATOM 1487 O O . THR A 1 190 ? -23.209 -50.598 13.996 1.00 22.27 228 THR A O 1
ATOM 1491 N N . ARG A 1 191 ? -20.989 -50.385 14.213 1.00 23.17 229 ARG A N 1
ATOM 1492 C CA . ARG A 1 191 ? -21.061 -49.075 14.729 1.00 19.84 229 ARG A CA 1
ATOM 1493 C C . ARG A 1 191 ? -19.867 -48.255 14.389 1.00 19.95 229 ARG A C 1
ATOM 1494 O O . ARG A 1 191 ? -18.811 -48.757 13.980 1.00 20.41 229 ARG A O 1
ATOM 1502 N N . VAL A 1 192 ? -20.032 -46.966 14.602 1.00 19.17 230 VAL A N 1
ATOM 1503 C CA . VAL A 1 192 ? -18.984 -46.022 14.283 1.00 19.74 230 VAL A CA 1
ATOM 1504 C C . VAL A 1 192 ? -18.069 -45.892 15.490 1.00 19.48 230 VAL A C 1
ATOM 1505 O O . VAL A 1 192 ? -18.484 -45.433 16.542 1.00 19.07 230 VAL A O 1
ATOM 1509 N N . LEU A 1 193 ? -16.787 -46.198 15.290 1.00 18.73 231 LEU A N 1
ATOM 1510 C CA . LEU A 1 193 ? -15.803 -46.024 16.333 1.00 20.62 231 LEU A CA 1
ATOM 1511 C C . LEU A 1 193 ? -15.186 -44.630 16.233 1.00 20.83 231 LEU A C 1
ATOM 1512 O O . LEU A 1 193 ? -14.904 -44.036 17.237 1.00 21.36 231 LEU A O 1
ATOM 1517 N N . VAL A 1 194 ? -14.834 -44.179 15.024 1.00 17.08 232 VAL A N 1
ATOM 1518 C CA . VAL A 1 194 ? -14.175 -42.947 14.816 1.00 17.09 232 VAL A CA 1
ATOM 1519 C C . VAL A 1 194 ? -14.797 -42.245 13.611 1.00 18.71 232 VAL A C 1
ATOM 1520 O O . VAL A 1 194 ? -15.117 -42.901 12.582 1.00 18.51 232 VAL A O 1
ATOM 1524 N N . LYS A 1 195 ? -14.938 -40.927 13.734 1.00 17.44 233 LYS A N 1
ATOM 1525 C CA . LYS A 1 195 ? -15.312 -40.033 12.608 1.00 17.75 233 LYS A CA 1
ATOM 1526 C C . LYS A 1 195 ? -14.173 -39.097 12.393 1.00 17.85 233 LYS A C 1
ATOM 1527 O O . LYS A 1 195 ? -13.598 -38.569 13.385 1.00 19.65 233 LYS A O 1
ATOM 1533 N N . SER A 1 196 ? -13.844 -38.832 11.128 1.00 15.98 234 SER A N 1
ATOM 1534 C CA . SER A 1 196 ? -12.772 -37.994 10.778 1.00 16.66 234 SER A CA 1
ATOM 1535 C C . SER A 1 196 ? -13.193 -36.514 10.786 1.00 17.66 234 SER A C 1
ATOM 1536 O O . SER A 1 196 ? -14.308 -36.165 11.061 1.00 16.87 234 SER A O 1
ATOM 1539 N N . GLY A 1 197 ? -12.273 -35.654 10.400 1.00 19.91 235 GLY A N 1
ATOM 1540 C CA . GLY A 1 197 ? -12.638 -34.322 10.049 1.00 21.37 235 GLY A CA 1
ATOM 1541 C C . GLY A 1 197 ? -13.376 -34.326 8.705 1.00 22.41 235 GLY A C 1
ATOM 1542 O O . GLY A 1 197 ? -13.566 -35.378 8.034 1.00 19.95 235 GLY A O 1
ATOM 1543 N N . TRP A 1 198 ? -13.877 -33.156 8.369 1.00 21.44 236 TRP A N 1
ATOM 1544 C CA . TRP A 1 198 ? -14.667 -32.933 7.125 1.00 20.97 236 TRP A CA 1
ATOM 1545 C C . TRP A 1 198 ? -13.769 -32.740 5.928 1.00 20.02 236 TRP A C 1
ATOM 1546 O O . TRP A 1 198 ? -12.767 -32.023 5.994 1.00 20.44 236 TRP A O 1
ATOM 1557 N N . HIS A 1 199 ? -14.113 -33.368 4.822 1.00 16.61 237 HIS A N 1
ATOM 1558 C CA . HIS A 1 199 ? -13.361 -33.166 3.577 1.00 16.64 237 HIS A CA 1
ATOM 1559 C C . HIS A 1 199 ? -14.295 -32.936 2.450 1.00 16.74 237 HIS A C 1
ATOM 1560 O O . HIS A 1 199 ? -15.488 -33.270 2.542 1.00 18.48 237 HIS A O 1
ATOM 1567 N N . GLY A 1 200 ? -13.762 -32.430 1.342 1.00 18.62 238 GLY A N 1
ATOM 1568 C CA . GLY A 1 200 ? -14.604 -32.183 0.168 1.00 19.43 238 GLY A CA 1
ATOM 1569 C C . GLY A 1 200 ? -15.234 -33.452 -0.390 1.00 17.75 238 GLY A C 1
ATOM 1570 O O . GLY A 1 200 ? -14.557 -34.479 -0.609 1.00 18.21 238 GLY A O 1
ATOM 1571 N N . PHE A 1 201 ? -16.511 -33.372 -0.670 1.00 17.39 239 PHE A N 1
ATOM 1572 C CA . PHE A 1 201 ? -17.251 -34.524 -1.213 1.00 17.85 239 PHE A CA 1
ATOM 1573 C C . PHE A 1 201 ? -16.688 -34.920 -2.606 1.00 20.15 239 PHE A C 1
ATOM 1574 O O . PHE A 1 201 ? -16.373 -34.037 -3.414 1.00 19.40 239 PHE A O 1
ATOM 1582 N N . PRO A 1 202 ? -16.572 -36.241 -2.920 1.00 19.32 240 PRO A N 1
ATOM 1583 C CA . PRO A 1 202 ? -16.107 -36.728 -4.237 1.00 18.58 240 PRO A CA 1
ATOM 1584 C C . PRO A 1 202 ? -16.766 -35.937 -5.438 1.00 17.41 240 PRO A C 1
ATOM 1585 O O . PRO A 1 202 ? -17.965 -35.984 -5.581 1.00 19.37 240 PRO A O 1
ATOM 1589 N N . PRO A 1 203 ? -15.952 -35.219 -6.198 1.00 19.04 241 PRO A N 1
ATOM 1590 C CA . PRO A 1 203 ? -16.383 -34.388 -7.295 1.00 18.76 241 PRO A CA 1
ATOM 1591 C C . PRO A 1 203 ? -16.502 -35.062 -8.614 1.00 18.09 241 PRO A C 1
ATOM 1592 O O . PRO A 1 203 ? -15.953 -36.149 -8.836 1.00 18.29 241 PRO A O 1
ATOM 1596 N N . VAL A 1 204 ? -17.283 -34.426 -9.461 1.00 18.72 242 VAL A N 1
ATOM 1597 C CA . VAL A 1 204 ? -17.253 -34.701 -10.880 1.00 17.94 242 VAL A CA 1
ATOM 1598 C C . VAL A 1 204 ? -16.184 -33.834 -11.523 1.00 18.31 242 VAL A C 1
ATOM 1599 O O . VAL A 1 204 ? -16.052 -32.637 -11.232 1.00 17.60 242 VAL A O 1
ATOM 1603 N N . ALA A 1 205 ? -15.362 -34.469 -12.350 1.00 18.51 243 ALA A N 1
ATOM 1604 C CA . ALA A 1 205 ? -14.261 -33.812 -12.977 1.00 17.69 243 ALA A CA 1
ATOM 1605 C C . ALA A 1 205 ? -14.254 -34.091 -14.487 1.00 17.64 243 ALA A C 1
ATOM 1606 O O . ALA A 1 205 ? -14.861 -35.014 -14.953 1.00 16.93 243 ALA A O 1
ATOM 1608 N N . ALA A 1 206 ? -13.449 -33.321 -15.184 1.00 19.97 244 ALA A N 1
ATOM 1609 C CA . ALA A 1 206 ? -13.256 -33.474 -16.672 1.00 21.54 244 ALA A CA 1
ATOM 1610 C C . ALA A 1 206 ? -11.723 -33.409 -16.932 1.00 24.78 244 ALA A C 1
ATOM 1611 O O . ALA A 1 206 ? -10.947 -32.970 -16.074 1.00 22.31 244 ALA A O 1
ATOM 1613 N N . ALA A 1 207 ? -11.301 -33.865 -18.107 1.00 24.37 245 ALA A N 1
ATOM 1614 C CA . ALA A 1 207 ? -9.914 -33.720 -18.531 1.00 26.95 245 ALA A CA 1
ATOM 1615 C C . ALA A 1 207 ? -9.594 -32.252 -18.729 1.00 30.55 245 ALA A C 1
ATOM 1616 O O . ALA A 1 207 ? -10.451 -31.464 -19.136 1.00 32.63 245 ALA A O 1
ATOM 1618 N N . ALA A 1 208 ? -8.376 -31.854 -18.355 1.00 32.44 246 ALA A N 1
ATOM 1619 C CA . ALA A 1 208 ? -7.960 -30.467 -18.453 1.00 35.38 246 ALA A CA 1
ATOM 1620 C C . ALA A 1 208 ? -7.969 -29.914 -19.912 1.00 35.87 246 ALA A C 1
ATOM 1621 O O . ALA A 1 208 ? -8.237 -28.730 -20.105 1.00 46.53 246 ALA A O 1
ATOM 1623 N N . GLY A 1 209 ? -7.786 -30.751 -20.909 1.00 34.83 247 GLY A N 1
ATOM 1624 C CA . GLY A 1 209 ? -7.897 -30.253 -22.323 1.00 51.46 247 GLY A CA 1
ATOM 1625 C C . GLY A 1 209 ? -9.312 -29.869 -22.801 1.00 59.96 247 GLY A C 1
ATOM 1626 O O . GLY A 1 209 ? -9.504 -29.592 -23.971 1.00 56.32 247 GLY A O 1
ATOM 1627 N N . GLN A 1 210 ? -10.292 -29.797 -21.884 1.00 74.18 248 GLN A N 1
ATOM 1628 C CA . GLN A 1 210 ? -11.720 -29.698 -22.215 1.00 64.57 248 GLN A CA 1
ATOM 1629 C C . GLN A 1 210 ? -12.454 -28.551 -21.596 1.00 67.94 248 GLN A C 1
ATOM 1630 O O . GLN A 1 210 ? -13.663 -28.580 -21.562 1.00 63.31 248 GLN A O 1
ATOM 1636 N N . ARG A 1 211 ? -11.757 -27.520 -21.137 1.00 86.00 249 ARG A N 1
ATOM 1637 C CA . ARG A 1 211 ? -12.439 -26.285 -20.686 1.00 92.88 249 ARG A CA 1
ATOM 1638 C C . ARG A 1 211 ? -13.402 -25.759 -21.748 1.00 81.64 249 ARG A C 1
ATOM 1639 O O . ARG A 1 211 ? -14.538 -25.454 -21.451 1.00 80.89 249 ARG A O 1
ATOM 1647 N N . LYS A 1 212 ? -12.945 -25.691 -22.991 1.00 77.70 250 LYS A N 1
ATOM 1648 C CA . LYS A 1 212 ? -13.798 -25.230 -24.100 1.00 73.67 250 LYS A CA 1
ATOM 1649 C C . LYS A 1 212 ? -14.863 -26.222 -24.623 1.00 57.78 250 LYS A C 1
ATOM 1650 O O . LYS A 1 212 ? -15.555 -25.911 -25.589 1.00 58.59 250 LYS A O 1
ATOM 1656 N N . SER A 1 213 ? -14.962 -27.425 -24.072 1.00 41.62 251 SER A N 1
ATOM 1657 C CA . SER A 1 213 ? -15.780 -28.428 -24.705 1.00 35.31 251 SER A CA 1
ATOM 1658 C C . SER A 1 213 ? -17.296 -28.114 -24.449 1.00 32.68 251 SER A C 1
ATOM 1659 O O . SER A 1 213 ? -17.729 -27.874 -23.323 1.00 30.01 251 SER A O 1
ATOM 1662 N N . GLN A 1 214 ? -18.094 -28.218 -25.474 1.00 28.47 252 GLN A N 1
ATOM 1663 C CA . GLN A 1 214 ? -19.489 -27.981 -25.362 1.00 30.62 252 GLN A CA 1
ATOM 1664 C C . GLN A 1 214 ? -20.102 -29.108 -24.525 1.00 31.30 252 GLN A C 1
ATOM 1665 O O . GLN A 1 214 ? -20.955 -28.833 -23.734 1.00 28.73 252 GLN A O 1
ATOM 1671 N N . ALA A 1 215 ? -19.647 -30.357 -24.710 1.00 29.72 253 ALA A N 1
ATOM 1672 C CA . ALA A 1 215 ? -20.114 -31.509 -23.945 1.00 30.00 253 ALA A CA 1
ATOM 1673 C C . ALA A 1 215 ? -19.865 -31.340 -22.429 1.00 27.29 253 ALA A C 1
ATOM 1674 O O . ALA A 1 215 ? -20.793 -31.528 -21.635 1.00 27.69 253 ALA A O 1
ATOM 1676 N N . VAL A 1 216 ? -18.649 -30.955 -22.061 1.00 24.00 254 VAL A N 1
ATOM 1677 C CA . VAL A 1 216 ? -18.369 -30.670 -20.666 1.00 27.51 254 VAL A CA 1
ATOM 1678 C C . VAL A 1 216 ? -19.233 -29.537 -20.117 1.00 27.31 254 VAL A C 1
ATOM 1679 O O . VAL A 1 216 ? -19.764 -29.658 -19.007 1.00 23.18 254 VAL A O 1
ATOM 1683 N N . ALA A 1 217 ? -19.417 -28.456 -20.886 1.00 23.84 255 ALA A N 1
ATOM 1684 C CA . ALA A 1 217 ? -20.213 -27.345 -20.399 1.00 23.64 255 ALA A CA 1
ATOM 1685 C C . ALA A 1 217 ? -21.664 -27.769 -20.176 1.00 21.97 255 ALA A C 1
ATOM 1686 O O . ALA A 1 217 ? -22.302 -27.336 -19.210 1.00 21.26 255 ALA A O 1
ATOM 1688 N N . ARG A 1 218 ? -22.230 -28.573 -21.075 1.00 21.68 256 ARG A N 1
ATOM 1689 C CA . ARG A 1 218 ? -23.575 -29.028 -20.908 1.00 22.00 256 ARG A CA 1
ATOM 1690 C C . ARG A 1 218 ? -23.746 -30.010 -19.758 1.00 21.58 256 ARG A C 1
ATOM 1691 O O . ARG A 1 218 ? -24.770 -30.033 -19.098 1.00 18.87 256 ARG A O 1
ATOM 1699 N N . ILE A 1 219 ? -22.775 -30.911 -19.601 1.00 22.28 257 ILE A N 1
ATOM 1700 C CA . ILE A 1 219 ? -22.751 -31.765 -18.408 1.00 20.58 257 ILE A CA 1
ATOM 1701 C C . ILE A 1 219 ? -22.708 -30.972 -17.107 1.00 18.66 257 ILE A C 1
ATOM 1702 O O . ILE A 1 219 ? -23.464 -31.267 -16.178 1.00 19.72 257 ILE A O 1
ATOM 1707 N N . ARG A 1 220 ? -21.864 -29.953 -17.070 1.00 19.44 258 ARG A N 1
ATOM 1708 C CA . ARG A 1 220 ? -21.769 -29.082 -15.929 1.00 21.50 258 ARG A CA 1
ATOM 1709 C C . ARG A 1 220 ? -23.121 -28.435 -15.639 1.00 20.41 258 ARG A C 1
ATOM 1710 O O . ARG A 1 220 ? -23.592 -28.404 -14.465 1.00 18.31 258 ARG A O 1
ATOM 1718 N N . SER A 1 221 ? -23.798 -27.948 -16.676 1.00 19.40 259 SER A N 1
ATOM 1719 C CA . SER A 1 221 ? -25.095 -27.288 -16.413 1.00 21.68 259 SER A CA 1
ATOM 1720 C C . SER A 1 221 ? -26.106 -28.333 -16.013 1.00 19.48 259 SER A C 1
ATOM 1721 O O . SER A 1 221 ? -26.950 -28.052 -15.166 1.00 21.33 259 SER A O 1
ATOM 1724 N N . ALA A 1 222 ? -26.077 -29.513 -16.637 1.00 18.82 260 ALA A N 1
ATOM 1725 C CA . ALA A 1 222 ? -26.996 -30.551 -16.218 1.00 18.18 260 ALA A CA 1
ATOM 1726 C C . ALA A 1 222 ? -26.880 -30.911 -14.698 1.00 19.67 260 ALA A C 1
ATOM 1727 O O . ALA A 1 222 ? -27.899 -31.175 -14.015 1.00 19.85 260 ALA A O 1
ATOM 1729 N N . LEU A 1 223 ? -25.648 -30.956 -14.201 1.00 20.34 261 LEU A N 1
ATOM 1730 C CA . LEU A 1 223 ? -25.447 -31.308 -12.783 1.00 19.36 261 LEU A CA 1
ATOM 1731 C C . LEU A 1 223 ? -25.939 -30.170 -11.873 1.00 20.91 261 LEU A C 1
ATOM 1732 O O . LEU A 1 223 ? -26.633 -30.406 -10.942 1.00 19.89 261 LEU A O 1
ATOM 1737 N N . LEU A 1 224 ? -25.630 -28.945 -12.241 1.00 20.98 262 LEU A N 1
ATOM 1738 C CA . LEU A 1 224 ? -25.937 -27.795 -11.472 1.00 24.00 262 LEU A CA 1
ATOM 1739 C C . LEU A 1 224 ? -27.431 -27.507 -11.455 1.00 26.44 262 LEU A C 1
ATOM 1740 O O . LEU A 1 224 ? -27.960 -27.094 -10.429 1.00 26.02 262 LEU A O 1
ATOM 1745 N N . ASP A 1 225 ? -28.116 -27.860 -12.538 1.00 23.32 263 ASP A N 1
ATOM 1746 C CA . ASP A 1 225 ? -29.573 -27.718 -12.666 1.00 26.88 263 ASP A CA 1
ATOM 1747 C C . ASP A 1 225 ? -30.366 -28.943 -12.346 1.00 23.69 263 ASP A C 1
ATOM 1748 O O . ASP A 1 225 ? -31.584 -29.005 -12.614 1.00 27.46 263 ASP A O 1
ATOM 1753 N N . MET A 1 226 ? -29.748 -29.974 -11.757 1.00 21.86 264 MET A N 1
ATOM 1754 C CA . MET A 1 226 ? -30.444 -31.235 -11.587 1.00 21.62 264 MET A CA 1
ATOM 1755 C C . MET A 1 226 ? -31.736 -31.165 -10.760 1.00 24.94 264 MET A C 1
ATOM 1756 O O . MET A 1 226 ? -32.648 -31.949 -11.019 1.00 24.71 264 MET A O 1
ATOM 1761 N N . ASN A 1 227 ? -31.839 -30.262 -9.776 1.00 26.43 265 ASN A N 1
ATOM 1762 C CA . ASN A 1 227 ? -33.150 -30.059 -9.082 1.00 31.53 265 ASN A CA 1
ATOM 1763 C C . ASN A 1 227 ? -34.280 -29.403 -9.885 1.00 35.06 265 ASN A C 1
ATOM 1764 O O . ASN A 1 227 ? -35.426 -29.358 -9.425 1.00 34.47 265 ASN A O 1
ATOM 1769 N N . GLN A 1 228 ? -33.987 -28.890 -11.075 1.00 32.86 266 GLN A N 1
ATOM 1770 C CA . GLN A 1 228 ? -35.025 -28.243 -11.810 1.00 34.91 266 GLN A CA 1
ATOM 1771 C C . GLN A 1 228 ? -35.929 -29.251 -12.485 1.00 36.96 266 GLN A C 1
ATOM 1772 O O . GLN A 1 228 ? -36.945 -28.870 -12.965 1.00 37.32 266 GLN A O 1
ATOM 1778 N N . GLU A 1 229 ? -35.588 -30.545 -12.531 1.00 31.78 267 GLU A N 1
ATOM 1779 C CA . GLU A 1 229 ? -36.404 -31.493 -13.281 1.00 35.20 267 GLU A CA 1
ATOM 1780 C C . GLU A 1 229 ? -36.820 -32.583 -12.392 1.00 32.38 267 GLU A C 1
ATOM 1781 O O . GLU A 1 229 ? -36.054 -32.985 -11.526 1.00 27.62 267 GLU A O 1
ATOM 1787 N N . VAL A 1 230 ? -37.996 -33.132 -12.667 1.00 27.63 268 VAL A N 1
ATOM 1788 C CA . VAL A 1 230 ? -38.534 -34.244 -11.920 1.00 30.03 268 VAL A CA 1
ATOM 1789 C C . VAL A 1 230 ? -37.578 -35.418 -11.857 1.00 29.87 268 VAL A C 1
ATOM 1790 O O . VAL A 1 230 ? -37.402 -36.097 -10.804 1.00 25.82 268 VAL A O 1
ATOM 1794 N N . LEU A 1 231 ? -37.019 -35.738 -13.014 1.00 27.09 269 LEU A N 1
ATOM 1795 C CA . LEU A 1 231 ? -36.137 -36.849 -13.121 1.00 27.46 269 LEU A CA 1
ATOM 1796 C C . LEU A 1 231 ? -34.801 -36.647 -12.343 1.00 23.97 269 LEU A C 1
ATOM 1797 O O . LEU A 1 231 ? -34.276 -37.577 -11.739 1.00 24.21 269 LEU A O 1
ATOM 1802 N N . GLY A 1 232 ? -34.244 -35.449 -12.440 1.00 20.15 270 GLY A N 1
ATOM 1803 C CA . GLY A 1 232 ? -33.100 -35.091 -11.690 1.00 21.26 270 GLY A CA 1
ATOM 1804 C C . GLY A 1 232 ? -33.300 -35.176 -10.196 1.00 22.47 270 GLY A C 1
ATOM 1805 O O . GLY A 1 232 ? -32.444 -35.703 -9.474 1.00 19.47 270 GLY A O 1
ATOM 1806 N N . ARG A 1 233 ? -34.472 -34.733 -9.737 1.00 22.10 271 ARG A N 1
ATOM 1807 C CA . ARG A 1 233 ? -34.847 -34.840 -8.305 1.00 23.69 271 ARG A CA 1
ATOM 1808 C C . ARG A 1 233 ? -35.013 -36.246 -7.847 1.00 22.63 271 ARG A C 1
ATOM 1809 O O . ARG A 1 233 ? -34.676 -36.587 -6.704 1.00 23.52 271 ARG A O 1
ATOM 1817 N N . SER A 1 234 ? -35.517 -37.086 -8.735 1.00 23.29 272 SER A N 1
ATOM 1818 C CA . SER A 1 234 ? -35.705 -38.442 -8.415 1.00 22.64 272 SER A CA 1
ATOM 1819 C C . SER A 1 234 ? -34.319 -39.119 -8.152 1.00 24.23 272 SER A C 1
ATOM 1820 O O . SER A 1 234 ? -34.125 -39.825 -7.149 1.00 25.39 272 SER A O 1
ATOM 1823 N N . VAL A 1 235 ? -33.359 -38.864 -9.043 1.00 22.95 273 VAL A N 1
ATOM 1824 C CA . VAL A 1 235 ? -31.986 -39.424 -8.841 1.00 23.39 273 VAL A CA 1
ATOM 1825 C C . VAL A 1 235 ? -31.399 -38.912 -7.504 1.00 21.43 273 VAL A C 1
ATOM 1826 O O . VAL A 1 235 ? -30.857 -39.659 -6.691 1.00 22.71 273 VAL A O 1
ATOM 1830 N N . LEU A 1 236 ? -31.537 -37.624 -7.256 1.00 19.86 274 LEU A N 1
ATOM 1831 C CA . LEU A 1 236 ? -31.017 -37.043 -6.045 1.00 20.82 274 LEU A CA 1
ATOM 1832 C C . LEU A 1 236 ? -31.622 -37.608 -4.775 1.00 22.38 274 LEU A C 1
ATOM 1833 O O . LEU A 1 236 ? -30.918 -37.887 -3.726 1.00 22.10 274 LEU A O 1
ATOM 1838 N N . THR A 1 237 ? -32.927 -37.796 -4.821 1.00 20.39 275 THR A N 1
ATOM 1839 C CA . THR A 1 237 ? -33.630 -38.415 -3.735 1.00 23.23 275 THR A CA 1
ATOM 1840 C C . THR A 1 237 ? -33.144 -39.824 -3.451 1.00 23.50 275 THR A C 1
ATOM 1841 O O . THR A 1 237 ? -32.985 -40.164 -2.276 1.00 21.68 275 THR A O 1
ATOM 1845 N N . ARG A 1 238 ? -32.942 -40.635 -4.476 1.00 21.04 276 ARG A N 1
ATOM 1846 C CA . ARG A 1 238 ? -32.466 -42.030 -4.250 1.00 24.51 276 ARG A CA 1
ATOM 1847 C C . ARG A 1 238 ? -31.014 -41.988 -3.642 1.00 24.04 276 ARG A C 1
ATOM 1848 O O . ARG A 1 238 ? -30.695 -42.810 -2.797 1.00 24.03 276 ARG A O 1
ATOM 1856 N N . LEU A 1 239 ? -30.191 -41.044 -4.073 1.00 21.90 277 LEU A N 1
ATOM 1857 C CA . LEU A 1 239 ? -28.822 -40.914 -3.517 1.00 23.01 277 LEU A CA 1
ATOM 1858 C C . LEU A 1 239 ? -28.747 -40.150 -2.210 1.00 22.32 277 LEU A C 1
ATOM 1859 O O . LEU A 1 239 ? -27.725 -40.077 -1.620 1.00 22.17 277 LEU A O 1
ATOM 1864 N N . GLN A 1 240 ? -29.857 -39.576 -1.757 1.00 21.28 278 GLN A N 1
ATOM 1865 C CA . GLN A 1 240 ? -29.875 -38.592 -0.689 1.00 18.20 278 GLN A CA 1
ATOM 1866 C C . GLN A 1 240 ? -28.918 -37.484 -0.839 1.00 17.86 278 GLN A C 1
ATOM 1867 O O . GLN A 1 240 ? -28.388 -37.035 0.136 1.00 19.92 278 GLN A O 1
ATOM 1873 N N . LEU A 1 241 ? -28.775 -36.938 -2.056 1.00 16.30 279 LEU A N 1
ATOM 1874 C CA . LEU A 1 241 ? -28.011 -35.784 -2.280 1.00 16.04 279 LEU A CA 1
ATOM 1875 C C . LEU A 1 241 ? -28.986 -34.605 -2.577 1.00 17.94 279 LEU A C 1
ATOM 1876 O O . LEU A 1 241 ? -30.146 -34.850 -2.912 1.00 19.33 279 LEU A O 1
ATOM 1881 N N . ASP A 1 242 ? -28.505 -33.389 -2.378 1.00 18.88 280 ASP A N 1
ATOM 1882 C CA . ASP A 1 242 ? -29.272 -32.173 -2.522 1.00 20.59 280 ASP A CA 1
ATOM 1883 C C . ASP A 1 242 ? -29.043 -31.512 -3.877 1.00 21.97 280 ASP A C 1
ATOM 1884 O O . ASP A 1 242 ? -29.789 -30.637 -4.224 1.00 23.66 280 ASP A O 1
ATOM 1889 N N . GLY A 1 243 ? -27.996 -31.903 -4.595 1.00 21.84 281 GLY A N 1
ATOM 1890 C CA . GLY A 1 243 ? -27.591 -31.266 -5.851 1.00 21.68 281 GLY A CA 1
ATOM 1891 C C . GLY A 1 243 ? -26.107 -31.246 -6.007 1.00 21.11 281 GLY A C 1
ATOM 1892 O O . GLY A 1 243 ? -25.383 -31.987 -5.303 1.00 19.75 281 GLY A O 1
ATOM 1893 N N . PHE A 1 244 ? -25.656 -30.319 -6.873 1.00 19.50 282 PHE A N 1
ATOM 1894 C CA . PHE A 1 244 ? -24.274 -30.113 -7.202 1.00 19.61 282 PHE A CA 1
ATOM 1895 C C . PHE A 1 244 ? -24.043 -28.638 -7.156 1.00 23.12 282 PHE A C 1
ATOM 1896 O O . PHE A 1 244 ? -24.914 -27.884 -7.503 1.00 24.80 282 PHE A O 1
ATOM 1904 N N . VAL A 1 245 ? -22.851 -28.218 -6.759 1.00 20.68 283 VAL A N 1
ATOM 1905 C CA . VAL A 1 245 ? -22.410 -26.871 -6.735 1.00 23.62 283 VAL A CA 1
ATOM 1906 C C . VAL A 1 245 ? -21.079 -26.736 -7.402 1.00 25.41 283 VAL A C 1
ATOM 1907 O O . VAL A 1 245 ? -20.250 -27.676 -7.455 1.00 22.18 283 VAL A O 1
ATOM 1911 N N . GLU A 1 246 ? -20.760 -25.518 -7.791 1.00 23.95 284 GLU A N 1
ATOM 1912 C CA . GLU A 1 246 ? -19.394 -25.199 -8.260 1.00 29.04 284 GLU A CA 1
ATOM 1913 C C . GLU A 1 246 ? -18.364 -25.128 -7.082 1.00 28.85 284 GLU A C 1
ATOM 1914 O O . GLU A 1 246 ? -18.733 -24.817 -5.983 1.00 33.47 284 GLU A O 1
ATOM 1920 N N . THR A 1 247 ? -17.158 -25.616 -7.272 1.00 29.86 285 THR A N 1
ATOM 1921 C CA . THR A 1 247 ? -16.129 -25.564 -6.219 1.00 37.84 285 THR A CA 1
ATOM 1922 C C . THR A 1 247 ? -14.874 -25.299 -6.965 1.00 31.74 285 THR A C 1
ATOM 1923 O O . THR A 1 247 ? -14.879 -25.177 -8.164 1.00 34.08 285 THR A O 1
ATOM 1927 N N . THR A 1 248 ? -13.775 -25.210 -6.252 1.00 34.54 286 THR A N 1
ATOM 1928 C CA . THR A 1 248 ? -12.473 -25.019 -6.809 1.00 34.31 286 THR A CA 1
ATOM 1929 C C . THR A 1 248 ? -11.624 -26.037 -6.115 1.00 31.74 286 THR A C 1
ATOM 1930 O O . THR A 1 248 ? -12.081 -26.631 -5.131 1.00 27.17 286 THR A O 1
ATOM 1934 N N . ALA A 1 249 ? -10.374 -26.142 -6.536 1.00 32.02 287 ALA A N 1
ATOM 1935 C CA . ALA A 1 249 ? -9.446 -27.163 -5.999 1.00 33.04 287 ALA A CA 1
ATOM 1936 C C . ALA A 1 249 ? -9.137 -26.902 -4.516 1.00 32.61 287 ALA A C 1
ATOM 1937 O O . ALA A 1 249 ? -8.867 -27.822 -3.751 1.00 31.32 287 ALA A O 1
ATOM 1939 N N . GLU A 1 250 ? -9.295 -25.668 -4.075 1.00 29.94 288 GLU A N 1
ATOM 1940 C CA . GLU A 1 250 ? -9.099 -25.302 -2.658 1.00 37.87 288 GLU A CA 1
ATOM 1941 C C . GLU A 1 250 ? -10.003 -26.051 -1.681 1.00 30.92 288 GLU A C 1
ATOM 1942 O O . GLU A 1 250 ? -9.627 -26.330 -0.565 1.00 29.87 288 GLU A O 1
ATOM 1948 N N . SER A 1 251 ? -11.174 -26.429 -2.134 1.00 26.50 289 SER A N 1
ATOM 1949 C CA . SER A 1 251 ? -12.068 -27.263 -1.347 1.00 28.29 289 SER A CA 1
ATOM 1950 C C . SER A 1 251 ? -11.494 -28.692 -1.025 1.00 25.21 289 SER A C 1
ATOM 1951 O O . SER A 1 251 ? -12.010 -29.360 -0.142 1.00 24.52 289 SER A O 1
ATOM 1954 N N . TYR A 1 252 ? -10.455 -29.098 -1.775 1.00 21.76 290 TYR A N 1
ATOM 1955 C CA . TYR A 1 252 ? -9.812 -30.395 -1.655 1.00 22.75 290 TYR A CA 1
ATOM 1956 C C . TYR A 1 252 ? -8.457 -30.305 -0.943 1.00 23.59 290 TYR A C 1
ATOM 1957 O O . TYR A 1 252 ? -7.711 -31.290 -0.888 1.00 22.41 290 TYR A O 1
ATOM 1966 N N . ASP A 1 253 ? -8.133 -29.125 -0.410 1.00 24.32 291 ASP A N 1
ATOM 1967 C CA . ASP A 1 253 ? -6.868 -28.916 0.311 1.00 26.38 291 ASP A CA 1
ATOM 1968 C C . ASP A 1 253 ? -6.677 -29.801 1.546 1.00 24.31 291 ASP A C 1
ATOM 1969 O O . ASP A 1 253 ? -5.555 -30.262 1.719 1.00 26.66 291 ASP A O 1
ATOM 1974 N N . SER A 1 254 ? -7.717 -30.096 2.308 1.00 21.67 292 SER A N 1
ATOM 1975 C CA . SER A 1 254 ? -7.572 -30.990 3.486 1.00 22.02 292 SER A CA 1
ATOM 1976 C C . SER A 1 254 ? -7.127 -32.417 2.991 1.00 24.11 292 SER A C 1
ATOM 1977 O O . SER A 1 254 ? -6.304 -33.062 3.600 1.00 22.11 292 SER A O 1
ATOM 1980 N N . ILE A 1 255 ? -7.573 -32.821 1.796 1.00 22.67 293 ILE A N 1
ATOM 1981 C CA . ILE A 1 255 ? -7.145 -34.079 1.213 1.00 22.79 293 ILE A CA 1
ATOM 1982 C C . ILE A 1 255 ? -5.723 -34.010 0.785 1.00 22.59 293 ILE A C 1
ATOM 1983 O O . ILE A 1 255 ? -4.921 -34.934 1.077 1.00 23.08 293 ILE A O 1
ATOM 1988 N N . ALA A 1 256 ? -5.361 -32.949 0.107 1.00 21.72 294 ALA A N 1
ATOM 1989 C CA . ALA A 1 256 ? -3.939 -32.771 -0.293 1.00 23.49 294 ALA A CA 1
ATOM 1990 C C . ALA A 1 256 ? -2.983 -32.725 0.922 1.00 22.14 294 ALA A C 1
ATOM 1991 O O . ALA A 1 256 ? -1.907 -33.359 0.864 1.00 26.71 294 ALA A O 1
ATOM 1993 N N . ALA A 1 257 ? -3.397 -32.100 1.984 1.00 21.96 295 ALA A N 1
ATOM 1994 C CA . ALA A 1 257 ? -2.630 -32.066 3.253 1.00 24.86 295 ALA A CA 1
ATOM 1995 C C . ALA A 1 257 ? -2.462 -33.477 3.841 1.00 28.03 295 ALA A C 1
ATOM 1996 O O . ALA A 1 257 ? -1.395 -33.812 4.290 1.00 26.09 295 ALA A O 1
ATOM 1998 N N . ASN A 1 258 ? -3.523 -34.317 3.852 1.00 23.41 296 ASN A N 1
ATOM 1999 C CA . ASN A 1 258 ? -3.359 -35.661 4.235 1.00 24.31 296 ASN A CA 1
ATOM 2000 C C . ASN A 1 258 ? -2.476 -36.494 3.318 1.00 25.39 296 ASN A C 1
ATOM 2001 O O . ASN A 1 258 ? -1.727 -37.328 3.824 1.00 22.06 296 ASN A O 1
ATOM 2006 N N . MET A 1 259 ? -2.570 -36.308 2.020 1.00 21.80 297 MET A N 1
ATOM 2007 C CA . MET A 1 259 ? -1.667 -36.962 1.090 1.00 24.66 297 MET A CA 1
ATOM 2008 C C . MET A 1 259 ? -0.174 -36.652 1.405 1.00 26.54 297 MET A C 1
ATOM 2009 O O . MET A 1 259 ? 0.692 -37.553 1.402 1.00 25.34 297 MET A O 1
ATOM 2014 N N . GLU A 1 260 ? 0.113 -35.420 1.716 1.00 30.48 298 GLU A N 1
ATOM 2015 C CA . GLU A 1 260 ? 1.468 -35.031 2.132 1.00 34.59 298 GLU A CA 1
ATOM 2016 C C . GLU A 1 260 ? 1.858 -35.692 3.508 1.00 36.20 298 GLU A C 1
ATOM 2017 O O . GLU A 1 260 ? 2.947 -36.216 3.627 1.00 38.93 298 GLU A O 1
ATOM 2023 N N . ARG A 1 261 ? 0.977 -35.705 4.517 1.00 32.08 299 ARG A N 1
ATOM 2024 C CA . ARG A 1 261 ? 1.250 -36.462 5.735 1.00 31.26 299 ARG A CA 1
ATOM 2025 C C . ARG A 1 261 ? 1.581 -37.907 5.488 1.00 36.21 299 ARG A C 1
ATOM 2026 O O . ARG A 1 261 ? 2.507 -38.444 6.081 1.00 40.37 299 ARG A O 1
ATOM 2034 N N . VAL A 1 262 ? 0.903 -38.545 4.561 1.00 28.07 300 VAL A N 1
ATOM 2035 C CA . VAL A 1 262 ? 1.143 -39.922 4.270 1.00 31.16 300 VAL A CA 1
ATOM 2036 C C . VAL A 1 262 ? 2.465 -40.085 3.497 1.00 34.56 300 VAL A C 1
ATOM 2037 O O . VAL A 1 262 ? 3.183 -41.031 3.788 1.00 34.63 300 VAL A O 1
ATOM 2041 N N . ARG A 1 263 ? 2.747 -39.212 2.525 1.00 35.19 301 ARG A N 1
ATOM 2042 C CA . ARG A 1 263 ? 4.031 -39.221 1.790 1.00 41.98 301 ARG A CA 1
ATOM 2043 C C . ARG A 1 263 ? 5.234 -39.209 2.800 1.00 41.71 301 ARG A C 1
ATOM 2044 O O . ARG A 1 263 ? 6.085 -40.077 2.760 1.00 39.05 301 ARG A O 1
ATOM 2052 N N . ARG A 1 264 ? 5.168 -38.340 3.791 1.00 46.29 302 ARG A N 1
ATOM 2053 C CA . ARG A 1 264 ? 6.199 -38.269 4.844 1.00 50.29 302 ARG A CA 1
ATOM 2054 C C . ARG A 1 264 ? 6.312 -39.435 5.831 1.00 53.66 302 ARG A C 1
ATOM 2055 O O . ARG A 1 264 ? 7.240 -39.465 6.616 1.00 52.67 302 ARG A O 1
ATOM 2063 N N . LEU A 1 265 ? 5.392 -40.380 5.837 1.00 46.36 303 LEU A N 1
ATOM 2064 C CA . LEU A 1 265 ? 5.649 -41.634 6.500 1.00 51.97 303 LEU A CA 1
ATOM 2065 C C . LEU A 1 265 ? 6.822 -42.285 5.741 1.00 65.05 303 LEU A C 1
ATOM 2066 O O . LEU A 1 265 ? 7.028 -42.126 4.522 1.00 64.81 303 LEU A O 1
ATOM 2071 N N . GLY A 1 266 ? 7.652 -42.933 6.518 1.00 57.89 304 GLY A N 1
ATOM 2072 C CA . GLY A 1 266 ? 8.586 -43.906 6.014 1.00 71.07 304 GLY A CA 1
ATOM 2073 C C . GLY A 1 266 ? 7.826 -45.195 6.223 1.00 54.86 304 GLY A C 1
ATOM 2074 O O . GLY A 1 266 ? 8.145 -46.164 5.612 1.00 49.03 304 GLY A O 1
#

Secondary structure (DSSP, 8-state):
------SSEEEEEPPPSSTTHHHHHHHHHHHHHHHHTS-EEEEE-SSHHHHHHHHHTTS-SEEE--HHHHHHTTTTEEEEEEEEBTTBSEE-EEEEEETT----SGGGGTT-EEEES-TT-IIIIIHHHHHHHTTT--HHHHSSEEEE-SSHHHHHHHHHTTS-SEEEEEHHHHHHHHHHSHHHHTTEEEEEE---EE---EEEEGGGTT-HHHHHHHHHHHTGGGSHHHHHHHHHHT--EEE---GGGGHHHHHHHHHHHT--

Sequence (264 aa):
SEPMRPGVIRFGLTPVFLSNDLEVLDELQAYLTQAVGQEVQLITQRTYQEVTALLVSGNLEAAWICGYPFMKFRDELDLVATPLWRGKPVYQSYLIVGRDRDIAGFEDCQGDIHAFSSDPDSNSGYLVTKTYLAERGVSEEGFFRKSFFTYGHRNVIRAVASGLADSGSVDGYVWEVMKTTEPELVAKTRVLVKSGWHGFPPVAAAAGQRKSQAVARIRSALLDMNQEVLGRSVLTRLQLDGFVETTAESYDSIAANMERVRRLG